Protein AF-A0AAE0SA22-F1 (afdb_monomer_lite)

Secondary structure (DSSP, 8-state):
--HHHHHHHHHTTS-S------TT----TTS-HHHHHHHHHHHHTTS-EEEEEE-GGGHHHHHHHHHTSTT--TTSEEEEEEB-TTS-B-----TT-HHHHHHHHHHHHHHHSTTEESSTT-BEE---HHHHHTTHHHHHHHHHHHHHHTT----TTB-HHHHHHHHS-GGG----GGG---HHHHHHHHHHHHHHHHHHHHHHHHHHHHHH--

Structure (mmCIF, N/CA/C/O backbone):
data_AF-A0AAE0SA22-F1
#
_entry.id   AF-A0AAE0SA22-F1
#
loop_
_atom_site.group_PDB
_atom_site.id
_atom_site.type_symbol
_atom_site.label_atom_id
_atom_site.label_alt_id
_atom_site.label_comp_id
_atom_site.label_asym_id
_atom_site.label_entity_id
_atom_site.label_seq_id
_atom_site.pdbx_PDB_ins_code
_atom_site.Cartn_x
_atom_site.Cartn_y
_atom_site.Cartn_z
_atom_site.occupancy
_atom_site.B_iso_or_equiv
_atom_site.auth_seq_id
_atom_site.auth_comp_id
_atom_site.auth_asym_id
_atom_site.auth_atom_id
_atom_site.pdbx_PDB_model_num
ATOM 1 N N . MET A 1 1 ? -8.389 27.685 -10.393 1.00 49.53 1 MET A N 1
ATOM 2 C CA . MET A 1 1 ? -7.052 27.222 -10.015 1.00 49.53 1 MET A CA 1
ATOM 3 C C . MET A 1 1 ? -6.233 27.064 -11.268 1.00 49.53 1 MET A C 1
ATOM 5 O O . MET A 1 1 ? -6.549 26.186 -12.069 1.00 49.53 1 MET A O 1
ATOM 9 N N . SER A 1 2 ? -5.291 27.980 -11.473 1.00 46.38 2 SER A N 1
ATOM 10 C CA . SER A 1 2 ? -4.253 27.861 -12.502 1.00 46.38 2 SER A CA 1
ATOM 11 C C . SER A 1 2 ? -3.273 26.733 -12.143 1.00 46.38 2 SER A C 1
ATOM 13 O O . SER A 1 2 ? -3.296 26.219 -11.026 1.00 46.38 2 SER A O 1
ATOM 15 N N . GLU A 1 3 ? -2.450 26.308 -13.103 1.00 44.81 3 GLU A N 1
ATOM 16 C CA . GLU A 1 3 ? -1.378 25.323 -12.874 1.00 44.81 3 GLU A CA 1
ATOM 17 C C . GLU A 1 3 ? -0.343 25.847 -11.858 1.00 44.81 3 GLU A C 1
ATOM 19 O O . GLU A 1 3 ? 0.088 25.095 -10.992 1.00 44.81 3 GLU A O 1
ATOM 24 N N . GLU A 1 4 ? -0.071 27.156 -11.863 1.00 45.25 4 GLU A N 1
ATOM 25 C CA . GLU A 1 4 ? 0.804 27.829 -10.886 1.00 45.25 4 GLU A CA 1
ATOM 26 C C . GLU A 1 4 ? 0.235 27.788 -9.454 1.00 45.25 4 GLU A C 1
ATOM 28 O O . GLU A 1 4 ? 0.962 27.525 -8.503 1.00 45.25 4 GLU A O 1
ATOM 33 N N . GLU A 1 5 ? -1.084 27.949 -9.287 1.00 41.34 5 GLU A N 1
ATOM 34 C CA . GLU A 1 5 ? -1.746 27.843 -7.973 1.00 41.34 5 GLU A CA 1
ATOM 35 C C . GLU A 1 5 ? -1.789 26.391 -7.447 1.00 41.34 5 GLU A C 1
ATOM 37 O O . GLU A 1 5 ? -2.032 26.170 -6.262 1.00 41.34 5 GLU A O 1
ATOM 42 N N . GLN A 1 6 ? -1.584 25.386 -8.311 1.00 44.78 6 GLN A N 1
ATOM 43 C CA . GLN A 1 6 ? -1.452 23.982 -7.900 1.00 44.78 6 GLN A CA 1
ATOM 44 C C . GLN A 1 6 ? -0.018 23.655 -7.472 1.00 44.78 6 GLN A C 1
ATOM 46 O O . GLN A 1 6 ? 0.149 22.953 -6.480 1.00 44.78 6 GLN A O 1
ATOM 51 N N . GLU A 1 7 ? 0.998 24.179 -8.163 1.00 43.47 7 GLU A N 1
ATOM 52 C CA . GLU A 1 7 ? 2.408 24.025 -7.770 1.00 43.47 7 GLU A CA 1
ATOM 53 C C . GLU A 1 7 ? 2.709 24.678 -6.414 1.00 43.47 7 GLU A C 1
ATOM 55 O O . GLU A 1 7 ? 3.402 24.086 -5.589 1.00 43.47 7 GLU A O 1
ATOM 60 N N . GLU A 1 8 ? 2.133 25.850 -6.136 1.00 42.97 8 GLU A N 1
ATOM 61 C CA . GLU A 1 8 ? 2.348 26.557 -4.866 1.00 42.97 8 GLU A CA 1
ATOM 62 C C . GLU A 1 8 ? 1.698 25.817 -3.675 1.00 42.97 8 GLU A C 1
ATOM 64 O O . GLU A 1 8 ? 2.300 25.693 -2.612 1.00 42.97 8 GLU A O 1
ATOM 69 N N . PHE A 1 9 ? 0.524 25.200 -3.875 1.00 37.94 9 PHE A N 1
ATOM 70 C CA . PHE A 1 9 ? -0.125 24.355 -2.859 1.00 37.94 9 PHE A CA 1
ATOM 71 C C . PHE A 1 9 ? 0.612 23.023 -2.610 1.00 37.94 9 PHE A C 1
ATOM 73 O O . PHE A 1 9 ? 0.538 22.468 -1.510 1.00 37.94 9 PHE A O 1
ATOM 80 N N . TYR A 1 10 ? 1.307 22.499 -3.627 1.00 42.50 10 TYR A N 1
ATOM 81 C CA . TYR A 1 10 ? 2.133 21.293 -3.514 1.00 42.50 10 TYR A CA 1
ATOM 82 C C . TYR A 1 10 ? 3.433 21.544 -2.735 1.00 42.50 10 TYR A C 1
ATOM 84 O O . TYR A 1 10 ? 3.874 20.647 -2.019 1.00 42.50 10 TYR A O 1
ATOM 92 N N . ASN A 1 11 ? 4.014 22.743 -2.835 1.00 44.78 11 ASN A N 1
ATOM 93 C CA . ASN A 1 11 ? 5.277 23.073 -2.170 1.00 44.78 11 ASN A CA 1
ATOM 94 C C . ASN A 1 11 ? 5.112 23.426 -0.681 1.00 44.78 11 ASN A C 1
ATOM 96 O O . ASN A 1 11 ? 5.940 23.016 0.126 1.00 44.78 11 ASN A O 1
ATOM 100 N N . ASP A 1 12 ? 4.027 24.098 -0.286 1.00 38.94 12 ASP A N 1
ATOM 101 C CA . ASP A 1 12 ? 3.860 24.584 1.098 1.00 38.94 12 ASP A CA 1
ATOM 102 C C . ASP A 1 12 ? 3.588 23.479 2.147 1.00 38.94 12 ASP A C 1
ATOM 104 O O . ASP A 1 12 ? 3.679 23.735 3.346 1.00 38.94 12 ASP A O 1
ATOM 108 N N . ASN A 1 13 ? 3.262 22.245 1.735 1.00 39.88 13 ASN A N 1
ATOM 109 C CA . ASN A 1 13 ? 2.939 21.139 2.656 1.00 39.88 13 ASN A CA 1
ATOM 110 C C . ASN A 1 13 ? 4.073 20.112 2.856 1.00 39.88 13 ASN A C 1
ATOM 112 O O . ASN A 1 13 ? 3.862 19.125 3.558 1.00 39.88 13 ASN A O 1
ATOM 116 N N . TYR A 1 14 ? 5.246 20.307 2.242 1.00 43.81 14 TYR A N 1
ATOM 117 C CA . TYR A 1 14 ? 6.363 19.345 2.290 1.00 43.81 14 TYR A CA 1
ATOM 118 C C . TYR A 1 14 ? 7.674 19.904 2.871 1.00 43.81 14 TYR A C 1
ATOM 120 O O . TYR A 1 14 ? 8.675 19.195 2.877 1.00 43.81 14 TYR A O 1
ATOM 128 N N . GLU A 1 15 ? 7.680 21.123 3.416 1.00 39.44 15 GLU A N 1
ATOM 129 C CA . GLU A 1 15 ? 8.835 21.679 4.144 1.00 39.44 15 GLU A CA 1
ATOM 130 C C . GLU A 1 15 ? 8.743 21.450 5.668 1.00 39.44 15 GLU A C 1
ATOM 132 O O . GLU A 1 15 ? 9.018 22.343 6.467 1.00 39.44 15 GLU A O 1
ATOM 137 N N . GLU A 1 16 ? 8.375 20.242 6.105 1.00 41.66 16 GLU A N 1
ATOM 138 C CA . GLU A 1 16 ? 8.873 19.773 7.404 1.00 41.66 16 GLU A CA 1
ATOM 139 C C . GLU A 1 16 ? 10.264 19.183 7.162 1.00 41.66 16 GLU A C 1
ATOM 141 O O . GLU A 1 16 ? 10.412 18.215 6.417 1.00 41.66 16 GLU A O 1
ATOM 146 N N . GLU A 1 17 ? 11.285 19.814 7.751 1.00 40.88 17 GLU A N 1
ATOM 147 C CA . GLU A 1 17 ? 12.683 19.375 7.737 1.00 40.88 17 GLU A CA 1
ATOM 148 C C . GLU A 1 17 ? 12.791 17.936 8.269 1.00 40.88 17 GLU A C 1
ATOM 150 O O . GLU A 1 17 ? 12.953 17.695 9.466 1.00 40.88 17 GLU A O 1
ATOM 155 N N . VAL A 1 18 ? 12.695 16.958 7.369 1.00 41.53 18 VAL A N 1
ATOM 156 C CA . VAL A 1 18 ? 13.142 15.594 7.634 1.00 41.53 18 VAL A CA 1
ATOM 157 C C . VAL A 1 18 ? 14.665 15.666 7.657 1.00 41.53 18 VAL A C 1
ATOM 159 O O . VAL A 1 18 ? 15.282 15.919 6.623 1.00 41.53 18 VAL A O 1
ATOM 162 N N . GLU A 1 19 ? 15.262 15.525 8.845 1.00 43.19 19 GLU A N 1
ATOM 163 C CA . GLU A 1 19 ? 16.713 15.386 9.021 1.00 43.19 19 GLU A CA 1
ATOM 164 C C . GLU A 1 19 ? 17.283 14.448 7.944 1.00 43.19 19 GLU A C 1
ATOM 166 O O . GLU A 1 19 ? 16.717 13.375 7.732 1.00 43.19 19 GLU A O 1
ATOM 171 N N . ASP A 1 20 ? 18.367 14.876 7.275 1.00 40.66 20 ASP A N 1
ATOM 172 C CA . ASP A 1 20 ? 19.079 14.178 6.188 1.00 40.66 20 ASP A CA 1
ATOM 173 C C . ASP A 1 20 ? 18.945 12.648 6.288 1.00 40.66 20 ASP A C 1
ATOM 175 O O . ASP A 1 20 ? 19.673 11.973 7.024 1.00 40.66 20 ASP A O 1
ATOM 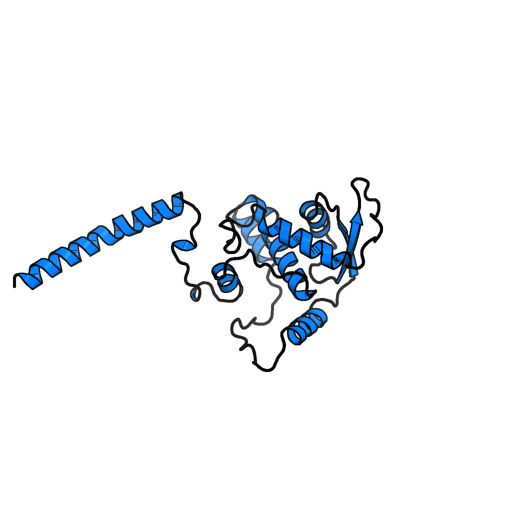179 N N . PHE A 1 21 ? 17.995 12.088 5.539 1.00 41.59 21 PHE A N 1
ATOM 180 C CA . PHE A 1 21 ? 17.835 10.649 5.429 1.00 41.59 21 PHE A CA 1
ATOM 181 C C . PHE A 1 21 ? 18.973 10.136 4.548 1.00 41.59 21 PHE A C 1
ATOM 183 O O . PHE A 1 21 ? 18.879 10.198 3.327 1.00 41.59 21 PHE A O 1
ATOM 190 N N . ASP A 1 22 ? 20.071 9.680 5.157 1.00 46.97 22 ASP A N 1
ATOM 191 C CA . ASP A 1 22 ? 21.181 9.045 4.440 1.00 46.97 22 ASP A CA 1
ATOM 192 C C . ASP A 1 22 ? 20.692 7.709 3.831 1.00 46.97 22 ASP A C 1
ATOM 194 O O . ASP A 1 22 ? 20.499 6.732 4.566 1.00 46.97 22 ASP A O 1
ATOM 198 N N . PRO A 1 23 ? 20.497 7.613 2.498 1.00 43.09 23 PRO A N 1
ATOM 199 C CA . PRO A 1 23 ? 20.005 6.393 1.851 1.00 43.09 23 PRO A CA 1
ATOM 200 C C . PRO A 1 23 ? 21.038 5.254 1.906 1.00 43.09 23 PRO A C 1
ATOM 202 O O . PRO A 1 23 ? 20.728 4.100 1.601 1.00 43.09 23 PRO A O 1
ATOM 205 N N . TYR A 1 24 ? 22.272 5.569 2.315 1.00 43.47 24 TYR A N 1
ATOM 206 C CA . TYR A 1 24 ? 23.369 4.645 2.549 1.00 43.47 24 TYR A CA 1
ATOM 207 C C . TYR A 1 24 ? 23.738 4.555 4.025 1.00 43.47 24 TYR A C 1
ATOM 209 O O . TYR A 1 24 ? 24.907 4.268 4.311 1.00 43.47 24 TYR A O 1
ATOM 217 N N . ILE A 1 25 ? 22.774 4.685 4.957 1.00 48.69 25 ILE A N 1
ATOM 218 C CA . ILE A 1 25 ? 22.918 4.037 6.267 1.00 48.69 25 ILE A CA 1
ATOM 219 C C . ILE A 1 25 ? 23.421 2.634 5.953 1.00 48.69 25 ILE A C 1
ATOM 221 O O . ILE A 1 25 ? 22.691 1.776 5.447 1.00 48.69 25 ILE A O 1
ATOM 225 N N . ARG A 1 26 ? 24.723 2.417 6.182 1.00 43.81 26 ARG A N 1
ATOM 226 C CA . ARG A 1 26 ? 25.286 1.083 6.245 1.00 43.81 26 ARG A CA 1
ATOM 227 C C . ARG A 1 26 ? 24.326 0.402 7.186 1.00 43.81 26 ARG A C 1
ATOM 229 O O . ARG A 1 26 ? 24.186 0.867 8.314 1.00 43.81 26 ARG A O 1
ATOM 236 N N . LEU A 1 27 ? 23.622 -0.618 6.700 1.00 49.69 27 LEU A N 1
ATOM 237 C CA . LEU A 1 27 ? 22.999 -1.595 7.571 1.00 49.69 27 LEU A CA 1
ATOM 238 C C . LEU A 1 27 ? 24.151 -2.070 8.444 1.00 49.69 27 LEU A C 1
ATOM 240 O O . LEU A 1 27 ? 24.946 -2.912 8.023 1.00 49.69 27 LEU A O 1
ATOM 244 N N . ASP A 1 28 ? 24.338 -1.395 9.576 1.00 49.81 28 ASP A N 1
ATOM 245 C CA . ASP A 1 28 ? 25.369 -1.701 10.536 1.00 49.81 28 ASP A CA 1
ATOM 246 C C . ASP A 1 28 ? 25.020 -3.126 10.896 1.00 49.81 28 ASP A C 1
ATOM 248 O O . ASP A 1 28 ? 23.946 -3.392 11.439 1.00 49.81 28 ASP A O 1
ATOM 252 N N . SER A 1 29 ? 25.864 -4.064 10.469 1.00 54.12 29 SER A N 1
ATOM 253 C CA . SER A 1 29 ? 25.541 -5.492 10.436 1.00 54.12 29 SER A CA 1
ATOM 254 C C . SER A 1 29 ? 25.327 -6.096 11.832 1.00 54.12 29 SER A C 1
ATOM 256 O O . SER A 1 29 ? 25.246 -7.312 11.973 1.00 54.12 29 SER A O 1
ATOM 258 N N . GLU A 1 30 ? 25.294 -5.253 12.862 1.00 64.06 30 GLU A N 1
ATOM 259 C CA . GLU A 1 30 ? 25.076 -5.557 14.267 1.00 64.06 30 GLU A CA 1
ATOM 260 C C . GLU A 1 30 ? 23.649 -5.229 14.744 1.00 64.06 30 GLU A C 1
ATOM 262 O O . GLU A 1 30 ? 23.233 -5.779 15.761 1.00 64.06 30 GLU A O 1
ATOM 267 N N . ARG A 1 31 ? 22.880 -4.381 14.037 1.00 68.88 31 ARG A N 1
ATOM 268 C CA . ARG A 1 31 ? 21.500 -4.035 14.428 1.00 68.88 31 ARG A CA 1
ATOM 269 C C . ARG A 1 31 ? 20.492 -5.004 13.811 1.00 68.88 31 ARG A C 1
ATOM 271 O O . ARG A 1 31 ? 20.531 -5.259 12.608 1.00 68.88 31 ARG A O 1
ATOM 278 N N . SER A 1 32 ? 19.565 -5.524 14.616 1.00 81.81 32 SER A N 1
ATOM 279 C CA . SER A 1 32 ? 18.459 -6.330 14.089 1.00 81.81 32 SER A CA 1
ATOM 280 C C . SER A 1 32 ? 17.372 -5.441 13.469 1.00 81.81 32 SER A C 1
ATOM 282 O O . SER A 1 32 ? 17.213 -4.277 13.845 1.00 81.81 32 SER A O 1
ATOM 284 N N . ILE A 1 33 ? 16.605 -5.987 12.519 1.00 75.50 33 ILE A N 1
ATOM 285 C CA . ILE A 1 33 ? 15.440 -5.299 11.934 1.00 75.50 33 ILE A CA 1
ATOM 286 C C . ILE A 1 33 ? 14.429 -4.981 13.038 1.00 75.50 33 ILE A C 1
ATOM 288 O O . ILE A 1 33 ? 13.814 -3.919 13.044 1.00 75.50 33 ILE A O 1
ATOM 292 N N . GLU A 1 34 ? 14.292 -5.883 14.003 1.00 77.38 34 GLU A N 1
ATOM 293 C CA . GLU A 1 34 ? 13.425 -5.734 15.159 1.00 77.38 34 GLU A CA 1
ATOM 294 C C . GLU A 1 34 ? 13.803 -4.514 16.008 1.00 77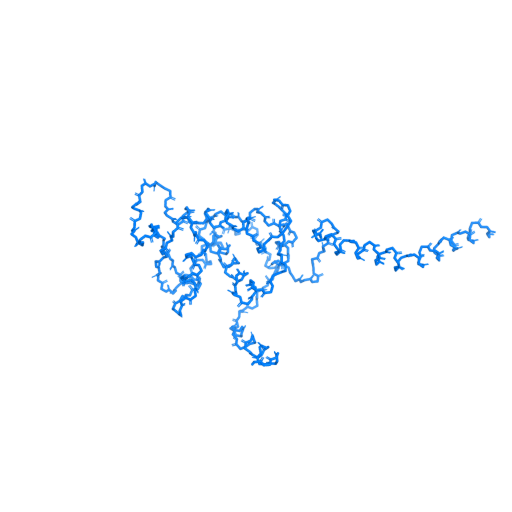.38 34 GLU A C 1
ATOM 296 O O . GLU A 1 34 ? 12.907 -3.776 16.421 1.00 77.38 34 GLU A O 1
ATOM 301 N N . ASP A 1 35 ? 15.100 -4.265 16.218 1.00 80.38 35 ASP A N 1
ATOM 302 C CA . ASP A 1 35 ? 15.583 -3.097 16.965 1.00 80.38 35 ASP A CA 1
ATOM 303 C C . ASP A 1 35 ? 15.300 -1.793 16.212 1.00 80.38 35 ASP A C 1
ATOM 305 O O . ASP A 1 35 ? 14.860 -0.819 16.819 1.00 80.38 35 ASP A O 1
ATOM 309 N N . ILE A 1 36 ? 15.518 -1.774 14.891 1.00 79.19 36 ILE A N 1
ATOM 310 C CA . ILE A 1 36 ? 15.232 -0.606 14.040 1.00 79.19 36 ILE A CA 1
ATOM 311 C C . ILE A 1 36 ? 13.733 -0.300 14.063 1.00 79.19 36 ILE A C 1
ATOM 313 O O . ILE A 1 36 ? 13.331 0.829 14.324 1.00 79.19 36 ILE A O 1
ATOM 317 N N . LEU A 1 37 ? 12.888 -1.311 13.850 1.00 78.00 37 LEU A N 1
ATOM 318 C CA . LEU A 1 37 ? 11.436 -1.140 13.871 1.00 78.00 37 LEU A CA 1
ATOM 319 C C . LEU A 1 37 ? 10.921 -0.747 15.259 1.00 78.00 37 LEU A C 1
ATOM 321 O O . LEU A 1 37 ? 9.920 -0.039 15.353 1.00 78.00 37 LEU A O 1
ATOM 325 N N . SER A 1 38 ? 11.567 -1.208 16.336 1.00 78.50 38 SER A N 1
ATOM 326 C CA . SER A 1 38 ? 11.213 -0.791 17.694 1.00 78.50 38 SER A CA 1
ATOM 327 C C . SER A 1 38 ? 11.540 0.679 17.930 1.00 78.50 38 SER A C 1
ATOM 329 O O . SER A 1 38 ? 10.679 1.407 18.405 1.00 78.50 38 SER A O 1
ATOM 331 N N . GLU A 1 39 ? 12.734 1.125 17.545 1.00 78.75 39 GLU A N 1
ATOM 332 C CA . GLU A 1 39 ? 13.129 2.531 17.652 1.00 78.75 39 GLU A CA 1
ATOM 333 C C . GLU A 1 39 ? 12.227 3.430 16.798 1.00 78.75 39 GLU A C 1
ATOM 335 O O . GLU A 1 39 ? 11.723 4.439 17.280 1.00 78.75 39 GLU A O 1
ATOM 340 N N . MET A 1 40 ? 11.937 3.029 15.556 1.00 72.69 40 MET A N 1
ATOM 341 C CA . MET A 1 40 ? 10.993 3.752 14.703 1.00 72.69 40 MET A CA 1
ATOM 342 C C . MET A 1 40 ? 9.608 3.834 15.348 1.00 72.69 40 MET A C 1
ATOM 344 O O . MET A 1 40 ? 8.987 4.890 15.311 1.00 72.69 40 MET A O 1
ATOM 348 N N . ARG A 1 41 ? 9.110 2.760 15.976 1.00 75.31 41 ARG A N 1
ATOM 349 C CA . ARG A 1 41 ? 7.837 2.817 16.714 1.00 75.31 41 ARG A CA 1
ATOM 350 C C . ARG A 1 41 ? 7.890 3.845 17.832 1.00 75.31 41 ARG A C 1
ATOM 352 O O . ARG A 1 41 ? 6.957 4.628 17.942 1.00 75.31 41 ARG A O 1
ATOM 359 N N . ASP A 1 42 ? 8.968 3.869 18.604 1.00 75.31 42 ASP A N 1
ATOM 360 C CA . ASP A 1 42 ? 9.124 4.809 19.714 1.00 75.31 42 ASP A CA 1
ATOM 361 C C . ASP A 1 42 ? 9.275 6.265 19.240 1.00 75.31 42 ASP A C 1
ATOM 363 O O . ASP A 1 42 ? 8.921 7.176 19.980 1.00 75.31 42 ASP A O 1
ATOM 367 N N . ILE A 1 43 ? 9.774 6.504 18.021 1.00 68.81 43 ILE A N 1
ATOM 368 C CA . ILE A 1 43 ? 9.878 7.842 17.412 1.00 68.81 43 ILE A CA 1
ATOM 369 C C . ILE A 1 43 ? 8.532 8.285 16.831 1.00 68.81 43 ILE A C 1
ATOM 371 O O . ILE A 1 43 ? 8.042 9.367 17.159 1.00 68.81 43 ILE A O 1
ATOM 375 N N . PHE A 1 44 ? 7.936 7.452 15.973 1.00 63.69 44 PHE A N 1
ATOM 376 C CA . PHE A 1 44 ? 6.741 7.799 15.205 1.00 63.69 44 PHE A CA 1
ATOM 377 C C . PHE A 1 44 ? 5.464 7.719 16.045 1.00 63.69 44 PHE A C 1
ATOM 379 O O . PHE A 1 44 ? 4.596 8.573 15.904 1.00 63.69 44 PHE A O 1
ATOM 386 N N . ILE A 1 45 ? 5.352 6.747 16.956 1.00 66.00 45 ILE A N 1
ATOM 387 C CA . ILE A 1 45 ? 4.1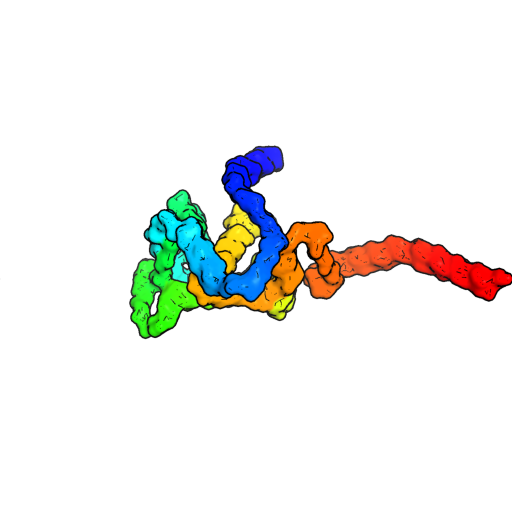67 6.541 17.799 1.00 66.00 45 ILE A CA 1
ATOM 388 C C . ILE A 1 45 ? 4.358 7.277 19.129 1.00 66.00 45 ILE A C 1
ATOM 390 O O . ILE A 1 45 ? 4.542 6.674 20.183 1.00 66.00 45 ILE A O 1
ATOM 394 N N . ASN A 1 46 ? 4.307 8.606 19.076 1.00 60.34 46 ASN A N 1
ATOM 395 C CA . ASN A 1 46 ? 4.258 9.464 20.270 1.00 60.34 46 ASN A CA 1
ATOM 396 C C . ASN A 1 46 ? 3.036 10.390 20.309 1.00 60.34 46 ASN A C 1
ATOM 398 O O . ASN A 1 46 ? 2.798 11.056 21.321 1.00 60.34 46 ASN A O 1
ATOM 402 N N . SER A 1 47 ? 2.265 10.445 19.224 1.00 64.12 47 SER A N 1
ATOM 403 C CA . SER A 1 47 ? 1.004 11.174 19.148 1.00 64.12 47 SER A CA 1
ATOM 404 C C . SER A 1 47 ? -0.170 10.244 19.492 1.00 64.12 47 SER A C 1
ATOM 406 O O . SER A 1 47 ? 0.038 9.125 19.959 1.00 64.12 47 SER A O 1
ATOM 408 N N . GLY A 1 48 ? -1.406 10.736 19.426 1.00 68.81 48 GLY A N 1
ATOM 409 C CA . GLY A 1 48 ? -2.578 10.078 20.008 1.00 68.81 48 GLY A CA 1
ATOM 410 C C . GLY A 1 48 ? -2.859 8.660 19.489 1.00 68.81 48 GLY A C 1
ATOM 411 O O . GLY A 1 48 ? -2.163 8.107 18.643 1.00 68.81 48 GLY A O 1
ATOM 412 N N . TYR A 1 49 ? -3.918 8.048 20.020 1.00 82.56 49 TYR A N 1
ATOM 413 C CA . TYR A 1 49 ? -4.361 6.722 19.592 1.00 82.56 49 TYR A CA 1
ATOM 414 C C . TYR A 1 49 ? -5.766 6.809 18.996 1.00 82.56 49 TYR A C 1
ATOM 416 O O . TYR A 1 49 ? -6.684 7.296 19.661 1.00 82.56 49 TYR A O 1
ATOM 424 N N . ILE A 1 50 ? -5.938 6.346 17.758 1.00 87.06 50 ILE A N 1
ATOM 425 C CA . ILE A 1 50 ? -7.218 6.378 17.038 1.00 87.06 50 ILE A CA 1
ATOM 426 C C . ILE A 1 50 ? -7.820 4.979 16.882 1.00 87.06 50 ILE A C 1
ATOM 428 O O . ILE A 1 50 ? -7.146 3.957 16.989 1.00 87.06 50 ILE A O 1
ATOM 432 N N . THR A 1 51 ? -9.121 4.913 16.622 1.00 89.81 51 THR A N 1
ATOM 433 C CA . THR A 1 51 ? -9.802 3.663 16.262 1.00 89.81 51 THR A CA 1
ATOM 434 C C . THR A 1 51 ? -10.203 3.724 14.801 1.00 89.81 51 THR A C 1
ATOM 436 O O . THR A 1 51 ? -10.918 4.640 14.405 1.00 89.81 51 THR A O 1
ATOM 439 N N . LEU A 1 52 ? -9.756 2.743 14.019 1.00 92.00 52 LEU A N 1
ATOM 440 C CA . LEU A 1 52 ? -10.159 2.567 12.634 1.00 92.00 52 LEU A CA 1
ATOM 441 C C . LEU A 1 52 ? -11.339 1.595 12.548 1.00 92.00 52 LEU A C 1
ATOM 443 O O . LEU A 1 52 ? -11.189 0.398 12.801 1.00 92.00 52 LEU A O 1
ATOM 447 N N . CYS A 1 53 ? -12.501 2.103 12.148 1.00 93.31 53 CYS A N 1
ATOM 448 C CA . CYS A 1 53 ? -13.703 1.317 11.872 1.00 93.31 53 CYS A CA 1
ATOM 449 C C . CYS A 1 53 ? -13.676 0.810 10.425 1.00 93.31 53 CYS A C 1
ATOM 451 O O . CYS A 1 53 ? -13.815 1.591 9.486 1.00 93.31 53 CYS A O 1
ATOM 453 N N . ILE A 1 54 ? -13.475 -0.487 10.216 1.00 95.38 54 ILE A N 1
ATOM 454 C CA . ILE A 1 54 ? -13.208 -1.059 8.893 1.00 95.38 54 ILE A CA 1
ATOM 455 C C . ILE A 1 54 ? -14.317 -2.019 8.485 1.00 95.38 54 ILE A C 1
ATOM 457 O O . ILE A 1 54 ? -14.593 -2.987 9.183 1.00 95.38 54 ILE A O 1
ATOM 461 N N . ASN A 1 55 ? -14.906 -1.815 7.309 1.00 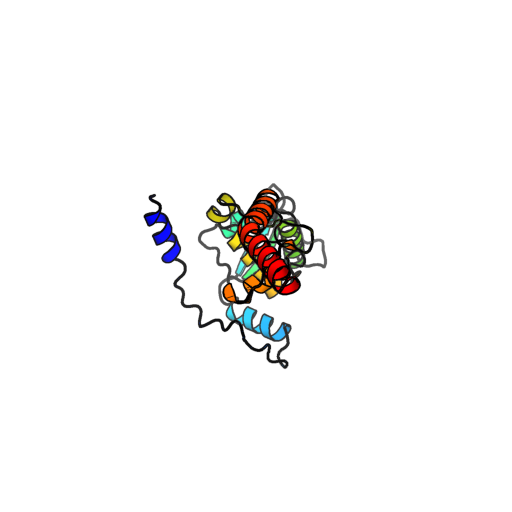94.69 55 ASN A N 1
ATOM 462 C CA . ASN A 1 55 ? -15.780 -2.815 6.708 1.00 94.69 55 ASN A CA 1
ATOM 463 C C . ASN A 1 55 ? -14.941 -3.808 5.892 1.00 94.69 55 ASN A C 1
ATOM 465 O O . ASN A 1 55 ? -14.227 -3.408 4.969 1.00 94.69 55 ASN A O 1
ATOM 469 N N . ARG A 1 56 ? -15.024 -5.105 6.216 1.00 92.75 56 ARG A N 1
ATOM 470 C CA . ARG A 1 56 ? -14.222 -6.165 5.569 1.00 92.75 56 ARG A CA 1
ATOM 471 C C . ARG A 1 56 ? -14.431 -6.227 4.056 1.00 92.75 56 ARG A C 1
ATOM 473 O O . ARG A 1 56 ? -13.471 -6.412 3.311 1.00 92.75 56 ARG A O 1
ATOM 480 N N . SER A 1 57 ? -15.666 -6.024 3.600 1.00 92.44 57 SER A N 1
ATOM 481 C CA . SER A 1 57 ? -16.028 -6.058 2.177 1.00 92.44 57 SER A CA 1
ATOM 482 C C . SER A 1 57 ? -15.478 -4.858 1.401 1.00 92.44 57 SER A C 1
ATOM 484 O O . SER A 1 57 ? -15.335 -4.921 0.180 1.00 92.44 57 SER A O 1
ATOM 486 N N . PHE A 1 58 ? -15.150 -3.765 2.096 1.00 94.25 58 PHE A N 1
ATOM 487 C CA . PHE A 1 58 ? -14.718 -2.500 1.502 1.00 94.25 58 PHE A CA 1
ATOM 488 C C . PHE A 1 58 ? -13.483 -1.917 2.198 1.00 94.25 58 PHE A C 1
ATOM 490 O O . PHE A 1 58 ? -13.387 -0.702 2.366 1.00 94.25 58 PHE A O 1
ATOM 497 N N . VAL A 1 59 ? -12.523 -2.777 2.553 1.00 95.81 59 VAL A N 1
ATOM 498 C CA . VAL A 1 59 ? -11.374 -2.445 3.416 1.00 95.81 59 VAL A CA 1
ATOM 499 C C . VAL A 1 59 ? -10.663 -1.140 3.030 1.00 95.81 59 VAL A C 1
ATOM 501 O O . VAL A 1 59 ? -10.505 -0.252 3.864 1.00 95.81 59 VAL A O 1
ATOM 504 N N . TRP A 1 60 ? -10.317 -0.975 1.750 1.00 96.88 60 TRP A N 1
ATOM 505 C CA . TRP A 1 60 ? -9.636 0.219 1.242 1.00 96.88 60 TRP A CA 1
ATOM 506 C C . TRP A 1 60 ? -10.510 1.468 1.305 1.00 96.88 60 TRP A C 1
ATOM 508 O O . TRP A 1 60 ? -10.074 2.517 1.769 1.00 96.88 60 TRP A O 1
ATOM 518 N N . ARG A 1 61 ? -11.772 1.353 0.877 1.00 95.69 61 ARG A N 1
ATOM 519 C CA . ARG A 1 61 ? -12.711 2.478 0.854 1.00 95.69 61 ARG A CA 1
ATOM 520 C C . ARG A 1 61 ? -12.992 2.986 2.268 1.00 95.69 61 ARG A C 1
ATOM 522 O O . ARG A 1 61 ? -12.895 4.187 2.495 1.00 95.69 61 ARG A O 1
ATOM 529 N N . SER A 1 62 ? -13.277 2.086 3.208 1.00 95.25 62 SER A N 1
ATOM 530 C CA . SER A 1 62 ? -13.549 2.439 4.607 1.00 95.25 62 SER A CA 1
ATOM 531 C C . SER A 1 62 ? -12.330 3.024 5.321 1.00 95.25 62 SER A C 1
ATOM 533 O O . SER A 1 62 ? -12.476 3.895 6.175 1.00 95.25 62 SER A O 1
ATOM 535 N N . ALA A 1 63 ? -11.117 2.588 4.972 1.00 95.62 63 ALA A N 1
ATOM 536 C CA . ALA A 1 63 ? -9.904 3.197 5.505 1.00 95.62 63 ALA A CA 1
ATOM 537 C C . ALA A 1 63 ? -9.668 4.597 4.925 1.00 95.62 63 ALA A C 1
ATOM 539 O O . ALA A 1 63 ? -9.443 5.539 5.676 1.00 95.62 63 ALA A O 1
ATOM 540 N N . LEU A 1 64 ? -9.812 4.771 3.606 1.00 95.06 64 LEU A N 1
ATOM 541 C CA . LEU A 1 64 ? -9.680 6.077 2.957 1.00 95.06 64 LEU A CA 1
ATOM 542 C C . LEU A 1 64 ? -10.681 7.113 3.484 1.00 95.06 64 LEU A C 1
ATOM 544 O O . LEU A 1 64 ? -10.351 8.292 3.574 1.00 95.06 64 LEU A O 1
ATOM 548 N N . GLU A 1 65 ? -11.904 6.698 3.818 1.00 93.75 65 GLU A N 1
ATOM 549 C CA . GLU A 1 65 ? -12.905 7.564 4.458 1.00 93.75 65 GLU A CA 1
ATOM 550 C C . GLU A 1 65 ? -12.430 8.086 5.829 1.00 93.75 65 GLU A C 1
ATOM 552 O O . GLU A 1 65 ? -12.803 9.190 6.223 1.00 93.75 65 GLU A O 1
ATOM 557 N N . GLN A 1 66 ? -11.571 7.341 6.530 1.00 93.00 66 GLN A N 1
ATOM 558 C CA . GLN A 1 66 ? -10.996 7.742 7.817 1.00 93.00 66 GLN A CA 1
ATOM 559 C C . GLN A 1 66 ? -9.696 8.530 7.663 1.00 93.00 66 GLN A C 1
ATOM 561 O O . GLN A 1 66 ? -9.519 9.538 8.336 1.00 93.00 66 GLN A O 1
ATOM 566 N N . PHE A 1 67 ? -8.828 8.147 6.725 1.00 93.00 67 PHE A N 1
ATOM 567 C CA . PHE A 1 67 ? -7.558 8.843 6.472 1.00 93.00 67 PHE A CA 1
ATOM 568 C C . PHE A 1 67 ? -7.727 10.278 5.962 1.00 93.00 67 PHE A C 1
ATOM 570 O O . PHE A 1 67 ? -6.790 11.070 5.991 1.00 93.00 67 PHE A O 1
ATOM 577 N N . ARG A 1 68 ? -8.912 10.599 5.439 1.00 92.25 68 ARG A N 1
ATOM 578 C CA . ARG A 1 68 ? -9.261 11.926 4.916 1.00 92.25 68 ARG A CA 1
ATOM 579 C C . ARG A 1 68 ? -9.925 12.830 5.956 1.00 92.25 68 ARG A C 1
ATOM 581 O O . ARG A 1 68 ? -10.327 13.937 5.611 1.00 92.25 68 ARG A O 1
ATOM 588 N N . GLN A 1 69 ? -10.096 12.364 7.192 1.00 89.56 69 GLN A N 1
ATOM 589 C CA . GLN A 1 69 ? -10.607 13.200 8.276 1.00 89.56 69 GLN A CA 1
ATOM 590 C C . GLN A 1 69 ? -9.529 14.199 8.714 1.00 89.56 69 GLN A C 1
ATOM 592 O O . GLN A 1 69 ? -8.351 13.864 8.751 1.00 89.56 69 GLN A O 1
ATOM 597 N N . GLU A 1 70 ? -9.927 15.427 9.057 1.00 82.06 70 GLU A N 1
ATOM 598 C CA . GLU A 1 70 ? -8.994 16.528 9.372 1.00 82.06 70 GLU A CA 1
ATOM 599 C C . GLU A 1 70 ? -8.076 16.241 10.569 1.00 82.06 70 GLU A C 1
ATOM 601 O O . GLU A 1 70 ? -7.003 16.821 10.687 1.00 82.06 70 GLU A O 1
ATOM 606 N N . ASN A 1 71 ? -8.501 15.359 11.470 1.00 81.81 71 ASN A N 1
ATOM 607 C CA . ASN A 1 71 ? -7.772 14.976 12.673 1.00 81.81 71 ASN A CA 1
ATOM 608 C C . ASN A 1 71 ? -6.968 13.679 12.511 1.00 81.81 71 ASN A C 1
ATOM 610 O O . ASN A 1 71 ? -6.453 13.172 13.505 1.00 81.81 71 ASN A O 1
ATOM 614 N N . PHE A 1 72 ? -6.903 13.110 11.307 1.00 85.06 72 PHE A N 1
ATOM 615 C CA . PHE A 1 72 ? -6.101 11.923 11.062 1.00 85.06 72 PHE A CA 1
ATOM 616 C C . PHE A 1 72 ? -4.623 12.299 10.943 1.00 85.06 72 PHE A C 1
ATOM 618 O O . PHE A 1 72 ? -4.249 13.100 10.087 1.00 85.06 72 PHE A O 1
ATOM 625 N N . SER A 1 73 ? -3.780 11.663 11.755 1.00 83.12 73 SER A N 1
ATOM 626 C CA . SER A 1 73 ? -2.331 11.704 11.592 1.00 83.12 73 SER A CA 1
ATOM 627 C C . SER A 1 73 ? -1.794 10.310 11.249 1.00 83.12 73 SER A C 1
ATOM 629 O O . SER A 1 73 ? -2.070 9.354 11.976 1.00 83.12 73 SER A O 1
ATOM 631 N N . PRO A 1 74 ? -0.975 10.166 10.190 1.00 75.31 74 PRO A N 1
ATOM 632 C CA . PRO A 1 74 ? -0.264 8.922 9.881 1.00 75.31 74 PRO A CA 1
ATOM 633 C C . PRO A 1 74 ? 0.657 8.418 11.004 1.00 75.31 74 PRO A C 1
ATOM 635 O O . PRO A 1 74 ? 0.968 7.223 11.032 1.00 75.31 74 PRO A O 1
ATOM 638 N N . ALA A 1 75 ? 1.098 9.325 11.885 1.00 77.06 75 ALA A N 1
ATOM 639 C CA . ALA A 1 75 ? 1.977 9.048 13.020 1.00 77.06 75 ALA A CA 1
ATOM 640 C C . ALA A 1 75 ? 1.216 8.549 14.263 1.00 77.06 75 ALA A C 1
ATOM 642 O O . ALA A 1 75 ? 1.819 7.969 15.164 1.00 77.06 75 ALA A O 1
ATOM 643 N N . ASP A 1 76 ? -0.111 8.719 14.308 1.00 82.50 76 ASP A N 1
ATOM 644 C CA . ASP A 1 76 ? -0.905 8.232 15.431 1.00 82.50 76 ASP A CA 1
ATOM 645 C C . ASP A 1 76 ? -0.884 6.700 15.510 1.00 82.50 76 ASP A C 1
ATOM 647 O O . ASP A 1 76 ? -0.947 5.963 14.515 1.00 82.50 76 ASP A O 1
ATOM 651 N N . GLY A 1 77 ? -0.852 6.205 16.746 1.00 84.62 77 GLY A N 1
ATOM 652 C CA . GLY A 1 77 ? -1.153 4.808 17.007 1.00 84.62 77 GLY A CA 1
ATOM 653 C C . GLY A 1 77 ? -2.604 4.504 16.642 1.00 84.62 77 GLY A C 1
ATOM 654 O O . GLY A 1 77 ? -3.466 5.380 16.703 1.00 84.62 77 GLY A O 1
ATOM 655 N N . PHE A 1 78 ? -2.916 3.259 16.282 1.00 88.62 78 PHE A N 1
ATOM 656 C CA . PHE A 1 78 ? -4.308 2.902 16.007 1.00 88.62 78 PHE A CA 1
ATOM 657 C C . PHE A 1 78 ? -4.700 1.495 16.435 1.00 88.62 78 PHE A C 1
ATOM 659 O O . PHE A 1 78 ? -3.880 0.578 16.451 1.00 88.62 78 PHE A O 1
ATOM 666 N N . GLU A 1 79 ? -5.985 1.308 16.706 1.00 90.19 79 GLU A N 1
ATOM 667 C CA . GLU A 1 79 ? -6.655 0.011 16.789 1.00 90.19 79 GLU A CA 1
ATOM 668 C C . GLU A 1 79 ? -7.607 -0.192 15.617 1.00 90.19 79 GLU A C 1
ATOM 670 O O . GLU A 1 79 ? -8.017 0.765 14.967 1.00 90.19 79 GLU A O 1
ATOM 675 N N . VAL A 1 80 ? -7.952 -1.450 15.341 1.00 92.38 80 VAL A N 1
ATOM 676 C CA . VAL A 1 80 ? -8.908 -1.787 14.285 1.00 92.38 80 VAL A CA 1
ATOM 677 C C . VAL A 1 80 ? -10.124 -2.450 14.899 1.00 92.38 80 VAL A C 1
ATOM 679 O O . VAL A 1 80 ? -9.996 -3.437 15.625 1.00 92.38 80 VAL A O 1
ATOM 682 N N . ILE A 1 81 ? -11.294 -1.934 14.544 1.00 92.44 81 ILE A N 1
ATOM 683 C CA . ILE A 1 81 ? -12.584 -2.552 14.816 1.00 92.44 81 ILE A CA 1
ATOM 684 C C . ILE A 1 81 ? -13.235 -2.831 13.471 1.00 92.44 81 ILE A C 1
ATOM 686 O O . ILE A 1 81 ? -13.408 -1.928 12.654 1.00 92.44 81 ILE A O 1
ATOM 690 N N . PHE A 1 82 ? -13.589 -4.089 13.230 1.00 93.44 82 PHE A N 1
ATOM 691 C CA . PHE A 1 82 ? -14.352 -4.426 12.040 1.00 93.44 82 PHE A CA 1
ATOM 692 C C . PHE A 1 82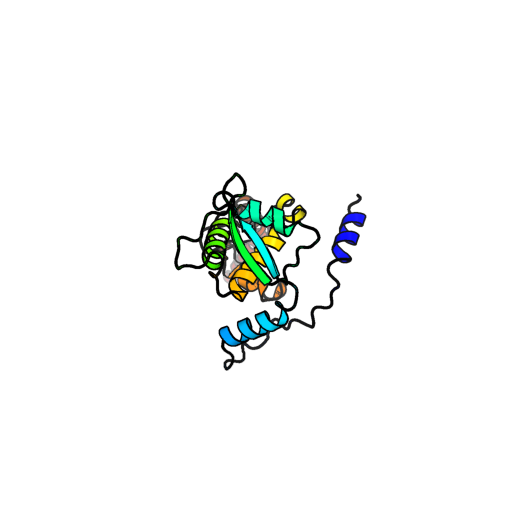 ? -15.831 -4.140 12.263 1.00 93.44 82 PHE A C 1
ATOM 694 O O . PHE A 1 82 ? -16.368 -4.450 13.325 1.00 93.44 82 PHE A O 1
ATOM 701 N N . VAL A 1 83 ? -16.473 -3.542 11.266 1.00 93.44 83 VAL A N 1
ATOM 702 C CA . VAL A 1 83 ? -17.881 -3.147 11.301 1.00 93.44 83 VAL A CA 1
ATOM 703 C C . VAL A 1 83 ? -18.621 -3.680 10.081 1.00 93.44 83 VAL A C 1
ATOM 705 O O . VAL A 1 83 ? -18.038 -3.787 9.000 1.00 93.44 83 VAL A O 1
ATOM 708 N N . ASP A 1 84 ? -19.902 -3.989 10.256 1.00 91.06 84 ASP A N 1
ATOM 709 C CA . ASP A 1 84 ? -20.785 -4.380 9.160 1.00 91.06 84 ASP A CA 1
ATOM 710 C C . ASP A 1 84 ? -21.236 -3.162 8.327 1.00 91.06 84 ASP A C 1
ATOM 712 O O . ASP A 1 84 ? -20.778 -2.029 8.514 1.00 91.06 84 ASP A O 1
ATOM 716 N N . ASP A 1 85 ? -22.128 -3.387 7.360 1.00 88.94 85 ASP A N 1
ATOM 717 C CA . ASP A 1 85 ? -22.661 -2.327 6.494 1.00 88.94 85 ASP A CA 1
ATOM 718 C C . ASP A 1 85 ? -23.508 -1.288 7.260 1.00 88.94 85 ASP A C 1
ATOM 720 O O . ASP A 1 85 ? -23.655 -0.158 6.791 1.00 88.94 85 ASP A O 1
ATOM 724 N N . ASP A 1 86 ? -24.020 -1.641 8.445 1.00 87.38 86 ASP A N 1
ATOM 725 C CA . ASP A 1 86 ? -24.779 -0.756 9.335 1.00 87.38 86 ASP A CA 1
ATOM 726 C C . ASP A 1 86 ? -23.869 -0.043 10.362 1.00 87.38 86 ASP A C 1
ATOM 728 O O . ASP A 1 86 ? -24.348 0.706 11.219 1.00 87.38 86 ASP A O 1
ATOM 732 N N . GLY A 1 87 ? -22.548 -0.254 10.283 1.00 83.31 87 GLY A N 1
ATOM 733 C CA . GLY A 1 87 ? -21.555 0.337 11.181 1.00 83.31 87 GLY A CA 1
ATOM 734 C C . GLY A 1 87 ? -21.491 -0.327 12.557 1.00 83.31 87 GLY A C 1
ATOM 735 O O . GLY A 1 87 ? -20.935 0.247 13.495 1.00 83.31 87 GLY A O 1
ATOM 736 N N . LYS A 1 88 ? -22.068 -1.520 12.709 1.00 88.12 88 LYS A N 1
ATOM 737 C CA . LYS A 1 88 ? -22.065 -2.261 13.967 1.00 88.12 88 LYS A CA 1
ATOM 738 C C . LYS A 1 88 ? -20.836 -3.154 14.054 1.00 88.12 88 LYS A C 1
ATOM 740 O O . LYS A 1 88 ? -20.486 -3.837 13.099 1.00 88.12 88 LYS A O 1
ATOM 745 N N . GLU A 1 89 ? -20.216 -3.187 15.230 1.00 88.12 89 GLU A N 1
ATOM 746 C CA . GLU A 1 89 ? -19.020 -3.993 15.472 1.00 88.12 89 GLU A CA 1
ATOM 747 C C . GLU A 1 89 ? -19.265 -5.488 15.222 1.00 88.12 89 GLU A C 1
ATOM 749 O O . GLU A 1 89 ? -20.125 -6.132 15.837 1.00 88.12 89 GLU A O 1
ATOM 754 N N . GLU A 1 90 ? -18.450 -6.050 14.340 1.00 80.81 90 GLU A N 1
ATOM 755 C CA . GLU A 1 90 ? -18.329 -7.477 14.101 1.00 80.81 90 GLU A CA 1
ATOM 756 C C . GLU A 1 90 ? -17.415 -8.031 15.202 1.00 80.81 90 GLU A C 1
ATOM 758 O O . GLU A 1 90 ? -16.190 -7.963 15.103 1.00 80.81 90 GLU A O 1
ATOM 763 N N . GLY A 1 91 ? -18.012 -8.492 16.308 1.00 67.75 91 GLY A N 1
ATOM 764 C CA . GLY A 1 91 ? -17.283 -8.920 17.509 1.00 67.75 91 GLY A CA 1
ATOM 765 C C . GLY A 1 91 ? -16.069 -9.821 17.226 1.00 67.75 91 GLY A C 1
ATOM 766 O O . GLY A 1 91 ? -16.064 -10.616 16.287 1.00 67.75 91 GLY A O 1
ATOM 767 N N . ALA A 1 92 ? -15.027 -9.710 18.053 1.00 59.03 92 ALA A N 1
ATOM 768 C CA . ALA A 1 92 ? -13.770 -10.431 17.858 1.00 59.03 92 ALA A CA 1
ATOM 769 C C . ALA A 1 92 ? -13.936 -11.944 18.102 1.00 59.03 92 ALA A C 1
ATOM 771 O O . ALA A 1 92 ? -13.956 -12.399 19.245 1.00 59.03 92 ALA A O 1
ATOM 772 N N . ILE A 1 93 ? -14.065 -12.725 17.025 1.00 55.03 93 ILE A N 1
ATOM 773 C CA . ILE A 1 93 ? -14.169 -14.195 17.091 1.00 55.03 93 ILE A CA 1
ATOM 774 C C . ILE A 1 93 ? -12.776 -14.858 17.075 1.00 55.03 93 ILE A C 1
ATOM 776 O O . ILE A 1 93 ? -12.602 -15.938 17.641 1.00 55.03 93 ILE A O 1
ATOM 780 N N . ASP A 1 94 ? -11.759 -14.190 16.518 1.00 54.12 94 ASP A N 1
ATOM 781 C CA . ASP A 1 94 ? -10.507 -14.850 16.144 1.00 54.12 94 ASP A CA 1
ATOM 782 C C . ASP A 1 94 ? -9.306 -14.500 17.036 1.00 54.12 94 ASP A C 1
ATOM 784 O O . ASP A 1 94 ? -9.041 -13.348 17.380 1.00 54.12 94 ASP A O 1
ATOM 788 N N . ALA A 1 95 ? -8.482 -15.517 17.309 1.00 49.00 95 ALA A N 1
ATOM 789 C CA . ALA A 1 95 ? -7.218 -15.439 18.051 1.00 49.00 95 ALA A CA 1
ATOM 790 C C . ALA A 1 95 ? -6.101 -14.635 17.338 1.00 49.00 95 ALA A C 1
ATOM 792 O O . ALA A 1 95 ? -4.971 -14.577 17.817 1.00 49.00 95 ALA A O 1
ATOM 793 N N . GLY A 1 96 ? -6.396 -14.057 16.168 1.00 60.00 96 GLY A N 1
ATOM 794 C CA . GLY A 1 96 ? -5.433 -13.462 15.244 1.00 60.00 96 GLY A CA 1
ATOM 795 C C . GLY A 1 96 ? -5.223 -11.951 15.348 1.00 60.00 96 GLY A C 1
ATOM 796 O O . GLY A 1 96 ? -4.347 -11.465 14.642 1.00 60.00 96 GLY A O 1
ATOM 797 N N . GLY A 1 97 ? -5.976 -11.234 16.188 1.00 87.00 97 GLY A N 1
ATOM 798 C CA . GLY A 1 97 ? -5.880 -9.779 16.366 1.00 87.00 97 GLY A CA 1
ATOM 799 C C . GLY A 1 97 ? -6.418 -8.974 15.164 1.00 87.00 97 GLY A C 1
ATOM 800 O O . GLY A 1 97 ? -5.854 -9.080 14.074 1.00 87.00 97 GLY A O 1
ATOM 801 N N . PRO A 1 98 ? -7.441 -8.112 15.334 1.00 90.12 98 PRO A N 1
ATOM 802 C CA . PRO A 1 98 ? -8.039 -7.332 14.239 1.00 90.12 98 PRO A CA 1
ATOM 803 C C . PRO A 1 98 ? -7.035 -6.544 13.382 1.00 90.12 98 PRO A C 1
ATOM 805 O O . PRO A 1 98 ? -7.162 -6.480 12.163 1.00 90.12 98 PRO A O 1
ATOM 808 N N . LYS A 1 99 ? -5.976 -6.006 14.000 1.00 90.75 99 LYS A N 1
ATOM 809 C CA . LYS A 1 99 ? -4.912 -5.266 13.304 1.00 90.75 99 LYS A CA 1
ATOM 810 C C . LYS A 1 99 ? -4.123 -6.132 12.309 1.00 90.75 99 LYS A C 1
ATOM 812 O O . LYS A 1 99 ? -3.788 -5.671 11.222 1.00 90.75 99 LYS A O 1
ATOM 817 N N . ARG A 1 100 ? -3.837 -7.394 12.650 1.00 91.50 100 ARG A N 1
ATOM 818 C CA . ARG A 1 100 ? -3.110 -8.315 11.756 1.00 91.50 100 ARG A CA 1
ATOM 819 C C . ARG A 1 100 ? -3.965 -8.685 10.547 1.00 91.50 100 ARG A C 1
ATOM 821 O O . ARG A 1 100 ? -3.463 -8.706 9.428 1.00 91.50 100 ARG A O 1
ATOM 828 N N . GLU A 1 101 ? -5.248 -8.959 10.781 1.00 93.50 101 GLU A N 1
ATOM 829 C CA . GLU A 1 101 ? -6.218 -9.225 9.715 1.00 93.50 101 GLU A CA 1
ATOM 830 C C . GLU A 1 101 ? -6.356 -8.013 8.784 1.00 93.50 101 GLU A C 1
ATOM 832 O O . GLU A 1 101 ? -6.287 -8.164 7.568 1.00 93.50 101 GLU A O 1
ATOM 837 N N . TYR A 1 102 ? -6.455 -6.806 9.345 1.00 95.12 102 TYR A N 1
ATOM 838 C CA . TYR A 1 102 ? -6.502 -5.561 8.581 1.00 95.12 102 TYR A CA 1
ATOM 839 C C . TYR A 1 102 ? -5.329 -5.415 7.612 1.00 95.12 102 TYR A C 1
ATOM 841 O O . TYR A 1 102 ? -5.548 -5.175 6.426 1.00 95.12 102 TYR A O 1
ATOM 849 N N . PHE A 1 103 ? -4.092 -5.608 8.082 1.00 95.88 103 PHE A N 1
ATOM 850 C CA . PHE A 1 103 ? -2.933 -5.499 7.199 1.00 95.88 103 PHE A CA 1
ATOM 851 C C . PHE A 1 103 ? -2.903 -6.591 6.130 1.00 95.88 103 PHE A C 1
ATOM 853 O O . PHE A 1 103 ? -2.507 -6.309 5.003 1.00 95.88 103 PHE A O 1
ATOM 860 N N . GLN A 1 104 ? -3.363 -7.807 6.436 1.00 95.38 104 GLN A N 1
ATOM 861 C CA . GLN A 1 104 ? -3.491 -8.857 5.424 1.00 95.38 104 GLN A CA 1
ATOM 862 C C . GLN A 1 104 ? -4.472 -8.445 4.319 1.00 95.38 104 GLN A C 1
ATOM 864 O O . GLN A 1 104 ? -4.122 -8.490 3.142 1.00 95.38 104 GLN A O 1
ATOM 869 N N . LEU A 1 105 ? -5.662 -7.970 4.696 1.00 96.62 105 LEU A N 1
ATOM 870 C CA . LEU A 1 105 ? -6.675 -7.500 3.747 1.00 96.62 105 LEU A CA 1
ATOM 871 C C . LEU A 1 105 ? -6.187 -6.295 2.930 1.00 96.62 105 LEU A C 1
ATOM 873 O O . LEU A 1 105 ? -6.466 -6.206 1.735 1.00 96.62 105 LEU A O 1
ATOM 877 N N . MET A 1 106 ? -5.436 -5.382 3.550 1.00 97.31 106 MET A N 1
ATOM 878 C CA . MET A 1 106 ? -4.839 -4.240 2.859 1.00 97.31 106 MET A CA 1
ATOM 879 C C . MET A 1 106 ? -3.774 -4.658 1.850 1.00 97.31 106 MET A C 1
ATOM 881 O O . MET A 1 106 ? -3.796 -4.179 0.720 1.00 97.31 106 MET A O 1
ATOM 885 N N . MET A 1 107 ? -2.870 -5.567 2.217 1.00 96.56 107 MET A N 1
ATOM 886 C CA . MET A 1 107 ? -1.843 -6.065 1.297 1.00 96.56 107 MET A CA 1
ATOM 887 C C . MET A 1 107 ? -2.466 -6.812 0.121 1.00 96.56 107 MET A C 1
ATOM 889 O O . MET A 1 107 ? -2.066 -6.593 -1.023 1.00 96.56 107 MET A O 1
ATOM 893 N N . ASP A 1 108 ? -3.497 -7.617 0.382 1.00 96.50 108 ASP A N 1
ATOM 894 C CA . ASP A 1 108 ? -4.254 -8.300 -0.664 1.00 96.50 108 ASP A CA 1
ATOM 895 C C . ASP A 1 108 ? -4.973 -7.294 -1.581 1.00 96.50 108 ASP A C 1
ATOM 897 O O . ASP A 1 108 ? -4.972 -7.463 -2.802 1.00 96.50 108 ASP A O 1
ATOM 901 N N . HIS A 1 109 ? -5.543 -6.214 -1.033 1.00 97.31 109 HIS A N 1
ATOM 902 C CA . HIS A 1 109 ? -6.138 -5.146 -1.837 1.00 97.31 109 HIS A CA 1
ATOM 903 C C . HIS A 1 109 ? -5.093 -4.435 -2.707 1.00 97.31 109 HIS A C 1
ATOM 905 O O . HIS A 1 109 ? -5.276 -4.339 -3.920 1.00 97.31 109 HIS A O 1
ATOM 911 N N . LEU A 1 110 ? -3.994 -3.959 -2.113 1.00 95.88 110 LEU A N 1
ATOM 912 C CA . LEU A 1 110 ? -2.950 -3.201 -2.812 1.00 95.88 110 LEU A CA 1
ATOM 913 C C . LEU A 1 110 ? -2.274 -4.032 -3.910 1.00 95.88 110 LEU A C 1
ATOM 915 O O . LEU A 1 110 ? -2.021 -3.526 -5.000 1.00 95.88 110 LEU A O 1
ATOM 919 N N . ALA A 1 111 ? -2.071 -5.332 -3.683 1.00 95.88 111 ALA A N 1
ATOM 920 C CA . ALA A 1 111 ? -1.559 -6.238 -4.706 1.00 95.88 111 ALA A CA 1
ATOM 921 C C . ALA A 1 111 ? -2.466 -6.322 -5.950 1.00 95.88 111 ALA A C 1
ATOM 923 O O . ALA A 1 111 ? -1.981 -6.620 -7.044 1.00 95.88 111 ALA A O 1
ATOM 924 N N . ASN A 1 112 ? -3.768 -6.052 -5.812 1.00 95.62 112 ASN A N 1
ATOM 925 C CA . ASN A 1 112 ? -4.768 -6.231 -6.867 1.00 95.62 112 ASN A CA 1
ATOM 926 C C . ASN A 1 112 ? -5.419 -4.925 -7.360 1.00 95.62 112 ASN A C 1
ATOM 928 O O . ASN A 1 112 ? -6.189 -4.969 -8.320 1.00 95.62 112 ASN A O 1
ATOM 932 N N . CYS A 1 113 ? -5.133 -3.777 -6.741 1.00 94.19 113 CYS A N 1
ATOM 933 C CA . CYS A 1 113 ? -5.710 -2.495 -7.136 1.00 94.19 113 CYS A CA 1
ATOM 934 C C . CYS A 1 113 ? -5.015 -1.895 -8.370 1.00 94.19 113 CYS A C 1
ATOM 936 O O . CYS A 1 113 ? -3.969 -2.365 -8.822 1.00 94.19 113 CYS A O 1
ATOM 938 N N . SER A 1 114 ? -5.612 -0.836 -8.925 1.00 92.62 114 SER A N 1
ATOM 939 C CA . SER A 1 114 ? -5.111 -0.164 -10.126 1.00 92.62 114 SER A CA 1
ATOM 940 C C . SER A 1 114 ? -3.897 0.725 -9.883 1.00 92.62 114 SER A C 1
ATOM 942 O O . SER A 1 114 ? -3.309 1.149 -10.867 1.00 92.62 114 SER A O 1
ATOM 944 N N . LEU A 1 115 ? -3.502 0.993 -8.630 1.00 89.69 115 LEU A N 1
ATOM 945 C CA . LEU A 1 115 ? -2.308 1.793 -8.299 1.00 89.69 115 LEU A CA 1
ATOM 946 C C . LEU A 1 115 ? -1.004 1.106 -8.724 1.00 89.69 115 LEU A C 1
ATOM 948 O O . LEU A 1 115 ? 0.035 1.754 -8.827 1.00 89.69 115 LEU A O 1
ATOM 952 N N . PHE A 1 116 ? -1.059 -0.208 -8.955 1.00 90.56 116 PHE A N 1
ATOM 953 C CA . PHE A 1 116 ? 0.104 -1.017 -9.269 1.00 90.56 116 PHE A CA 1
ATOM 954 C C . PHE A 1 116 ? -0.128 -1.900 -10.497 1.00 90.56 116 PHE A C 1
ATOM 956 O O . PHE A 1 116 ? -1.042 -2.733 -10.528 1.00 90.56 116 PHE A O 1
ATOM 963 N N . GLU A 1 117 ? 0.764 -1.800 -11.474 1.00 86.94 117 GLU A N 1
ATOM 964 C CA . GLU A 1 117 ? 0.718 -2.549 -12.730 1.00 86.94 117 GLU A CA 1
ATOM 965 C C . GLU A 1 117 ? 1.866 -3.551 -12.865 1.00 86.94 117 GLU A C 1
ATOM 967 O O . GLU A 1 117 ? 2.861 -3.492 -12.146 1.00 86.94 117 GLU A O 1
ATOM 972 N N . GLY A 1 118 ? 1.714 -4.497 -13.790 1.00 86.62 118 GLY A N 1
ATOM 973 C CA . GLY A 1 118 ? 2.664 -5.585 -14.000 1.00 86.62 118 GLY A CA 1
ATOM 974 C C . GLY A 1 118 ? 2.232 -6.915 -13.368 1.00 86.62 118 GLY A C 1
ATOM 975 O O . GLY A 1 118 ? 1.178 -7.014 -12.727 1.00 86.62 118 GLY A O 1
ATOM 976 N N . PRO A 1 119 ? 3.020 -7.981 -13.588 1.00 89.50 119 PRO A N 1
ATOM 977 C CA . PRO A 1 119 ? 2.681 -9.322 -13.138 1.00 89.50 119 PRO A CA 1
ATOM 978 C C . PRO A 1 119 ? 2.834 -9.473 -11.611 1.00 89.50 119 PRO A C 1
ATOM 980 O O . PRO A 1 119 ? 3.551 -8.694 -10.974 1.00 89.50 119 PRO A O 1
ATOM 983 N N . PRO A 1 120 ? 2.197 -10.494 -11.003 1.00 87.94 120 PRO A N 1
ATOM 984 C CA . PRO A 1 120 ? 2.336 -10.775 -9.575 1.00 87.94 120 PRO A CA 1
ATOM 985 C C . PRO A 1 120 ? 3.807 -10.887 -9.143 1.00 87.94 120 PRO A C 1
ATOM 987 O O . PRO A 1 120 ? 4.592 -11.580 -9.789 1.00 87.94 120 PRO A O 1
ATOM 990 N N . GLY A 1 121 ? 4.176 -10.205 -8.054 1.00 88.19 121 GLY A N 1
ATOM 991 C CA . GLY A 1 121 ? 5.546 -10.199 -7.521 1.00 88.19 121 GLY A CA 1
ATOM 992 C C . GLY A 1 121 ? 6.542 -9.326 -8.290 1.00 88.19 121 GLY A C 1
ATOM 993 O O . GLY A 1 121 ? 7.733 -9.355 -7.992 1.00 88.19 121 GLY A O 1
ATOM 994 N N . ARG A 1 122 ? 6.092 -8.576 -9.305 1.00 90.50 122 ARG A N 1
ATOM 995 C CA . ARG A 1 122 ? 6.922 -7.601 -10.028 1.00 90.50 122 ARG A CA 1
ATOM 996 C C . ARG A 1 122 ? 6.176 -6.304 -10.321 1.00 90.50 122 ARG A C 1
ATOM 998 O O . ARG A 1 122 ? 6.416 -5.675 -11.353 1.00 90.50 122 ARG A O 1
ATOM 1005 N N . LYS A 1 123 ? 5.267 -5.900 -9.441 1.00 89.06 123 LYS A N 1
ATOM 1006 C CA . LYS A 1 123 ? 4.454 -4.720 -9.699 1.00 89.06 123 LYS A CA 1
ATOM 1007 C C . LYS A 1 123 ? 5.245 -3.417 -9.573 1.00 89.06 123 LYS A C 1
ATOM 1009 O O . LYS A 1 123 ? 6.062 -3.267 -8.666 1.00 89.06 123 LYS A O 1
ATOM 1014 N N . LEU A 1 124 ? 4.982 -2.492 -10.487 1.00 86.69 124 LEU A N 1
ATOM 1015 C CA . LEU A 1 124 ? 5.429 -1.098 -10.462 1.00 86.69 124 LEU A CA 1
ATOM 1016 C C . LEU A 1 124 ? 4.235 -0.179 -10.199 1.00 86.69 124 LEU A C 1
ATOM 1018 O O . LEU A 1 124 ? 3.092 -0.632 -10.254 1.00 86.69 124 LEU A O 1
ATOM 1022 N N . LEU A 1 125 ? 4.492 1.098 -9.917 1.00 86.94 125 LEU A N 1
ATOM 1023 C CA . LEU A 1 125 ? 3.434 2.105 -9.879 1.00 86.94 125 LEU A CA 1
ATOM 1024 C C . LEU A 1 125 ? 2.836 2.254 -11.276 1.00 86.94 125 LEU A C 1
ATOM 1026 O O . LEU A 1 125 ? 3.568 2.427 -12.249 1.00 86.94 125 LEU A O 1
ATOM 1030 N N . SER A 1 126 ? 1.514 2.196 -11.362 1.00 87.69 126 SER A N 1
ATOM 1031 C CA . SER A 1 126 ? 0.812 2.620 -12.568 1.00 87.69 126 SER A CA 1
ATOM 1032 C C . SER A 1 126 ? 0.755 4.144 -12.621 1.00 87.69 126 SER A C 1
ATOM 1034 O O . SER A 1 126 ? 0.856 4.815 -11.591 1.00 87.69 126 SER A O 1
ATOM 1036 N N . TYR A 1 127 ? 0.549 4.706 -13.808 1.00 80.00 127 TYR A N 1
ATOM 1037 C CA . TYR A 1 127 ? 0.296 6.136 -13.958 1.00 80.00 127 TYR A CA 1
ATOM 1038 C C . TYR A 1 127 ? -1.213 6.430 -13.938 1.00 80.00 127 TYR A C 1
ATOM 1040 O O . TYR A 1 127 ? -1.902 6.254 -14.943 1.00 80.00 127 TYR A O 1
ATOM 1048 N N . ASP A 1 128 ? -1.733 6.909 -12.803 1.00 81.06 128 ASP A N 1
ATOM 1049 C CA . ASP A 1 128 ? -3.127 7.341 -12.650 1.00 81.06 128 ASP A CA 1
ATOM 1050 C C . ASP A 1 128 ? -3.208 8.743 -12.019 1.00 81.06 128 ASP A C 1
ATOM 1052 O O . ASP A 1 128 ? -3.028 8.957 -10.818 1.00 81.06 128 ASP A O 1
ATOM 1056 N N . VAL A 1 129 ? -3.536 9.732 -12.854 1.00 81.31 129 VAL A N 1
ATOM 1057 C CA . VAL A 1 129 ? -3.669 11.139 -12.445 1.00 81.31 129 VAL A CA 1
ATOM 1058 C C . VAL A 1 129 ? -4.785 11.338 -11.413 1.00 81.31 129 VAL A C 1
ATOM 1060 O O . VAL A 1 129 ? -4.683 12.218 -10.556 1.00 81.31 129 VAL A O 1
ATOM 1063 N N . GLN A 1 130 ? -5.865 10.556 -11.477 1.00 89.25 130 GLN A N 1
ATOM 1064 C CA . GLN A 1 130 ? -6.976 10.685 -10.533 1.00 89.25 130 GLN A CA 1
ATOM 1065 C C . GLN A 1 130 ? -6.606 10.106 -9.172 1.00 89.25 130 GLN A C 1
ATOM 1067 O O . GLN A 1 130 ? -6.914 10.726 -8.154 1.00 89.25 130 GLN A O 1
ATOM 1072 N N . ALA A 1 131 ? -5.915 8.967 -9.154 1.00 82.44 131 ALA A N 1
ATOM 1073 C CA . ALA A 1 131 ? -5.362 8.399 -7.931 1.00 82.44 131 ALA A CA 1
ATOM 1074 C C . ALA A 1 131 ? -4.364 9.360 -7.267 1.00 82.44 131 ALA A C 1
ATOM 1076 O O . ALA A 1 131 ? -4.436 9.578 -6.056 1.00 82.44 131 ALA A O 1
ATOM 1077 N N . ASN A 1 132 ? -3.506 10.011 -8.063 1.00 78.38 132 ASN A N 1
ATOM 1078 C CA . ASN A 1 132 ? -2.575 11.028 -7.572 1.00 78.38 132 ASN A CA 1
ATOM 1079 C C . ASN A 1 132 ? -3.305 12.214 -6.925 1.00 78.38 132 ASN A C 1
ATOM 1081 O O . ASN A 1 132 ? -3.026 12.562 -5.785 1.00 78.38 132 ASN A O 1
ATOM 1085 N N . ARG A 1 133 ? -4.321 12.774 -7.598 1.00 84.69 133 ARG A N 1
ATOM 1086 C CA . ARG A 1 133 ? -5.138 13.881 -7.054 1.00 84.69 133 ARG A CA 1
ATOM 1087 C C . ARG A 1 133 ? -5.889 13.529 -5.769 1.00 84.69 133 ARG A C 1
ATOM 1089 O O . ARG A 1 133 ? -6.284 14.422 -5.029 1.00 84.69 133 ARG A O 1
ATOM 1096 N N . ARG A 1 134 ? -6.149 12.243 -5.532 1.00 87.81 134 ARG A N 1
ATOM 1097 C CA . ARG A 1 134 ? -6.847 11.730 -4.342 1.00 87.81 134 ARG A CA 1
ATOM 1098 C C . ARG A 1 134 ? -5.892 11.242 -3.250 1.00 87.81 134 ARG A C 1
ATOM 1100 O O . ARG A 1 134 ? -6.370 10.644 -2.281 1.00 87.81 134 ARG A O 1
ATOM 1107 N N . ASN A 1 135 ? -4.587 11.478 -3.416 1.00 86.44 135 ASN A N 1
ATOM 1108 C CA . ASN A 1 135 ? -3.508 11.030 -2.534 1.00 86.44 135 ASN A CA 1
ATOM 1109 C C . ASN A 1 135 ? -3.471 9.507 -2.320 1.00 86.44 135 ASN A C 1
ATOM 1111 O O . ASN A 1 135 ? -2.981 9.023 -1.305 1.00 86.44 135 ASN A O 1
ATOM 1115 N N . GLU A 1 136 ? -3.980 8.715 -3.266 1.00 88.31 136 GLU A N 1
ATOM 1116 C CA . GLU A 1 136 ? -4.089 7.263 -3.078 1.00 88.31 136 GLU A CA 1
ATOM 1117 C C . GLU A 1 136 ? -2.720 6.565 -3.073 1.00 88.31 136 GLU A C 1
ATOM 1119 O O . GLU A 1 136 ? -2.533 5.626 -2.303 1.00 88.31 136 GLU A O 1
ATOM 1124 N N . TYR A 1 137 ? -1.736 7.065 -3.831 1.00 87.94 137 TYR A N 1
ATOM 1125 C CA . TYR A 1 137 ? -0.348 6.583 -3.754 1.00 87.94 137 TYR A CA 1
ATOM 1126 C C . TYR A 1 137 ? 0.292 6.867 -2.393 1.00 87.94 137 TYR A C 1
ATOM 1128 O O . TYR A 1 137 ? 0.954 5.993 -1.835 1.00 87.94 137 TYR A O 1
ATOM 1136 N N . PHE A 1 138 ? 0.044 8.055 -1.833 1.00 86.94 138 PHE A N 1
ATOM 1137 C CA . PHE A 1 138 ? 0.496 8.410 -0.490 1.00 86.94 138 PHE A CA 1
ATOM 1138 C C . PHE A 1 138 ? -0.108 7.463 0.551 1.00 86.94 138 PHE A C 1
ATOM 1140 O O . PHE A 1 138 ? 0.626 6.852 1.323 1.00 86.94 138 PHE A O 1
ATOM 1147 N N . TYR A 1 139 ? -1.429 7.255 0.528 1.00 92.06 139 TYR A N 1
ATOM 1148 C CA . TYR A 1 139 ? -2.084 6.343 1.467 1.00 92.06 139 TYR A CA 1
ATOM 1149 C C . TYR A 1 139 ? -1.640 4.886 1.286 1.00 92.06 139 TYR A C 1
ATOM 1151 O O . TYR A 1 139 ? -1.524 4.160 2.271 1.00 92.06 139 TYR A O 1
ATOM 1159 N N . ALA A 1 140 ? -1.348 4.448 0.058 1.00 92.56 140 ALA A N 1
ATOM 1160 C CA . ALA A 1 140 ? -0.800 3.117 -0.190 1.00 92.56 140 ALA A CA 1
ATOM 1161 C C . ALA A 1 140 ? 0.596 2.964 0.434 1.00 92.56 140 ALA A C 1
ATOM 1163 O O . ALA A 1 140 ? 0.842 1.988 1.144 1.00 92.56 140 ALA A O 1
ATOM 1164 N N . GLY A 1 141 ? 1.479 3.948 0.231 1.00 89.56 141 GLY A N 1
ATOM 1165 C CA . GLY A 1 141 ? 2.801 3.994 0.861 1.00 89.56 141 GLY A CA 1
ATOM 1166 C C . GLY A 1 141 ? 2.716 4.036 2.387 1.00 89.56 141 GLY A C 1
ATOM 1167 O O . GLY A 1 141 ? 3.388 3.260 3.063 1.00 89.56 141 GLY A O 1
ATOM 1168 N N . MET A 1 142 ? 1.815 4.856 2.929 1.00 89.06 142 MET A N 1
ATOM 1169 C CA . MET A 1 142 ? 1.536 4.947 4.362 1.00 89.06 142 MET A CA 1
ATOM 1170 C C . MET A 1 142 ? 1.099 3.597 4.944 1.00 89.06 142 MET A C 1
ATOM 1172 O O . MET A 1 142 ? 1.651 3.158 5.949 1.00 89.06 142 MET A O 1
ATOM 1176 N N . VAL A 1 143 ? 0.145 2.905 4.312 1.00 93.75 143 VAL A N 1
ATOM 1177 C CA . VAL A 1 143 ? -0.328 1.587 4.769 1.00 93.75 143 VAL A CA 1
ATOM 1178 C C . VAL A 1 143 ? 0.780 0.534 4.687 1.00 93.75 143 VAL A C 1
ATOM 1180 O O . VAL A 1 143 ? 0.902 -0.290 5.594 1.00 93.75 143 VAL A O 1
ATOM 1183 N N . ILE A 1 144 ? 1.616 0.570 3.643 1.00 91.38 144 ILE A N 1
ATOM 1184 C CA . ILE A 1 144 ? 2.795 -0.299 3.529 1.00 91.38 144 ILE A CA 1
ATOM 1185 C C . ILE A 1 144 ? 3.772 -0.032 4.678 1.00 91.38 144 ILE A C 1
ATOM 1187 O O . ILE A 1 144 ? 4.156 -0.971 5.374 1.00 91.38 144 ILE A O 1
ATOM 1191 N N . GLY A 1 145 ? 4.121 1.233 4.922 1.00 86.81 145 GLY A N 1
ATOM 1192 C CA . GLY A 1 145 ? 5.012 1.636 6.009 1.00 86.81 145 GLY A CA 1
ATOM 1193 C C . GLY A 1 145 ? 4.472 1.237 7.382 1.00 86.81 145 GLY A C 1
ATOM 1194 O O . GLY A 1 145 ? 5.190 0.629 8.173 1.00 86.81 145 GLY A O 1
ATOM 1195 N N . GLN A 1 146 ? 3.184 1.474 7.641 1.00 87.25 146 GLN A N 1
ATOM 1196 C CA . GLN A 1 146 ? 2.526 1.048 8.877 1.00 87.25 146 GLN A CA 1
ATOM 1197 C C . GLN A 1 146 ? 2.532 -0.478 9.030 1.00 87.25 146 GLN A C 1
ATOM 1199 O O . GLN A 1 146 ? 2.793 -0.973 10.124 1.00 87.25 146 GLN A O 1
ATOM 1204 N N . SER A 1 147 ? 2.303 -1.241 7.957 1.00 90.81 147 SER A N 1
ATOM 1205 C CA . SER A 1 147 ? 2.405 -2.703 8.018 1.00 90.81 147 SER A CA 1
ATOM 1206 C C . SER A 1 147 ? 3.798 -3.133 8.473 1.00 90.81 147 SER A C 1
ATOM 1208 O O . SER A 1 147 ? 3.913 -3.916 9.411 1.00 90.81 147 SER A O 1
ATOM 1210 N N . LEU A 1 148 ? 4.860 -2.564 7.893 1.00 87.12 148 LEU A N 1
ATOM 1211 C CA . LEU A 1 148 ? 6.238 -2.856 8.306 1.00 87.12 148 LEU A CA 1
ATOM 1212 C C . LEU A 1 148 ? 6.483 -2.471 9.772 1.00 87.12 148 LEU A C 1
ATOM 1214 O O . LEU A 1 148 ? 6.986 -3.282 10.549 1.00 87.12 148 LEU A O 1
ATOM 1218 N N . LEU A 1 149 ? 6.054 -1.271 10.168 1.00 84.25 149 LEU A N 1
ATOM 1219 C CA . LEU A 1 149 ? 6.220 -0.736 11.519 1.00 84.25 149 LEU A CA 1
ATOM 1220 C C . LEU A 1 149 ? 5.583 -1.641 12.586 1.00 84.25 149 LEU A C 1
ATOM 1222 O O . LEU A 1 149 ? 6.194 -1.924 13.618 1.00 84.25 149 LEU A O 1
ATOM 1226 N N . TYR A 1 150 ? 4.369 -2.130 12.329 1.00 84.44 150 TYR A N 1
ATOM 1227 C CA . TYR A 1 150 ? 3.613 -2.985 13.247 1.00 84.44 150 TYR A CA 1
ATOM 1228 C C . TYR A 1 150 ? 3.895 -4.490 13.078 1.00 84.44 150 TYR A C 1
ATOM 1230 O O . TYR A 1 150 ? 3.229 -5.303 13.723 1.00 84.44 150 TYR A O 1
ATOM 1238 N N . GLY A 1 151 ? 4.866 -4.882 12.243 1.00 85.31 151 GLY A N 1
ATOM 1239 C CA . GLY A 1 151 ? 5.205 -6.291 12.003 1.00 85.31 151 GLY A CA 1
ATOM 1240 C C . GLY A 1 151 ? 4.121 -7.072 11.246 1.00 85.31 151 GLY A C 1
ATOM 1241 O O . GLY A 1 151 ? 3.975 -8.282 11.426 1.00 85.31 151 GLY A O 1
ATOM 1242 N N . GLY A 1 152 ? 3.320 -6.374 10.444 1.00 89.69 152 GLY A N 1
ATOM 1243 C CA . GLY A 1 152 ? 2.376 -6.943 9.491 1.00 89.69 152 GLY A CA 1
ATOM 1244 C C . GLY A 1 152 ? 3.062 -7.549 8.257 1.00 89.69 152 GLY A C 1
ATOM 1245 O O . GLY A 1 152 ? 4.291 -7.637 8.185 1.00 89.69 152 GLY A O 1
ATOM 1246 N N . PRO A 1 153 ? 2.279 -8.009 7.265 1.00 92.12 153 PRO A N 1
ATOM 1247 C CA . PRO A 1 153 ? 2.826 -8.610 6.058 1.00 92.12 153 PRO A CA 1
ATOM 1248 C C . PRO A 1 153 ? 3.632 -7.600 5.230 1.00 92.12 153 PRO A C 1
ATOM 1250 O O . PRO A 1 153 ? 3.250 -6.437 5.075 1.00 92.12 153 PRO A O 1
ATOM 1253 N N . VAL A 1 154 ? 4.741 -8.076 4.667 1.00 89.81 154 VAL A N 1
ATOM 1254 C CA . VAL A 1 154 ? 5.591 -7.322 3.738 1.00 89.81 154 VAL A CA 1
ATOM 1255 C C . VAL A 1 154 ? 4.950 -7.256 2.340 1.00 89.81 154 VAL A C 1
ATOM 1257 O O . VAL A 1 154 ? 4.283 -8.212 1.928 1.00 89.81 154 VAL A O 1
ATOM 1260 N N . PRO A 1 155 ? 5.159 -6.174 1.568 1.00 90.50 155 PRO A N 1
ATOM 1261 C CA . PRO A 1 155 ? 4.537 -5.986 0.258 1.00 90.50 155 PRO A CA 1
ATOM 1262 C C . PRO A 1 155 ? 5.243 -6.807 -0.842 1.00 90.50 155 PRO A C 1
ATOM 1264 O O . PRO A 1 155 ? 5.810 -6.265 -1.788 1.00 90.50 155 PRO A O 1
ATOM 1267 N N . CYS A 1 156 ? 5.188 -8.142 -0.755 1.00 91.81 156 CYS A N 1
ATOM 1268 C CA . CYS A 1 156 ? 5.845 -9.078 -1.686 1.00 91.81 156 CYS A CA 1
ATOM 1269 C C . CYS A 1 156 ? 5.397 -8.957 -3.154 1.00 91.81 156 CYS A C 1
ATOM 1271 O O . CYS A 1 156 ? 5.953 -9.624 -4.024 1.00 91.81 156 CYS A O 1
ATOM 1273 N N . PHE A 1 157 ? 4.352 -8.178 -3.435 1.00 92.62 157 PHE A N 1
ATOM 1274 C CA . PHE A 1 157 ? 3.859 -7.951 -4.788 1.00 92.62 157 PHE A CA 1
ATOM 1275 C C . PHE A 1 157 ? 4.680 -6.903 -5.556 1.00 92.62 157 PHE A C 1
ATOM 1277 O O . PHE A 1 157 ? 4.619 -6.903 -6.788 1.00 92.62 157 PHE A O 1
ATOM 1284 N N . LEU A 1 158 ? 5.429 -6.038 -4.858 1.00 88.62 158 LEU A N 1
ATOM 1285 C CA . LEU A 1 158 ? 6.254 -4.990 -5.462 1.00 88.62 158 LEU A CA 1
ATOM 1286 C C . LEU A 1 158 ? 7.468 -5.581 -6.182 1.00 88.62 158 LEU A C 1
A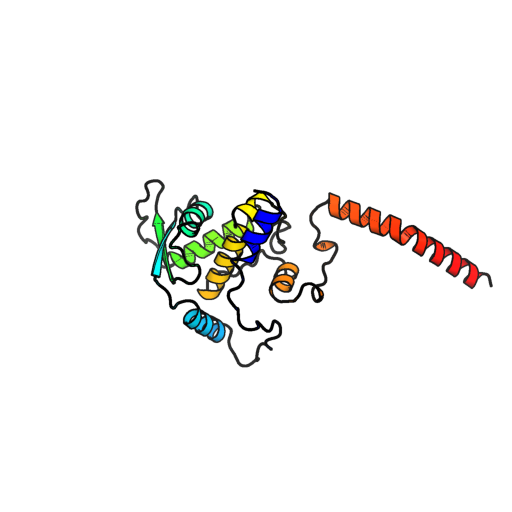TOM 1288 O O . LEU A 1 158 ? 8.024 -6.599 -5.772 1.00 88.62 158 LEU A O 1
ATOM 1292 N N . SER A 1 159 ? 7.890 -4.928 -7.262 1.00 85.50 159 SER A N 1
ATOM 1293 C CA . SER A 1 159 ? 9.111 -5.302 -7.968 1.00 85.50 159 SER A CA 1
ATOM 1294 C C . SER A 1 159 ? 10.364 -4.921 -7.171 1.00 85.50 159 SER A C 1
ATOM 1296 O O . SER A 1 159 ? 10.362 -3.905 -6.472 1.00 85.50 159 SER A O 1
ATOM 1298 N N . PRO A 1 160 ? 11.469 -5.675 -7.325 1.00 83.00 160 PRO A N 1
ATOM 1299 C CA . PRO A 1 160 ? 12.768 -5.261 -6.801 1.00 83.00 160 PRO A CA 1
ATOM 1300 C C . PRO A 1 160 ? 13.174 -3.864 -7.282 1.00 83.00 160 PRO A C 1
ATOM 1302 O O . PRO A 1 160 ? 13.669 -3.079 -6.488 1.00 83.00 160 PRO A O 1
ATOM 1305 N N . LEU A 1 161 ? 12.873 -3.527 -8.542 1.00 79.50 161 LEU A N 1
ATOM 1306 C CA . LEU A 1 161 ? 13.146 -2.206 -9.109 1.00 79.50 161 LEU A CA 1
ATOM 1307 C C . LEU A 1 161 ? 12.408 -1.090 -8.358 1.00 79.50 161 LEU A C 1
ATOM 1309 O O . LEU A 1 161 ? 12.995 -0.056 -8.069 1.00 79.50 161 LEU A O 1
ATOM 1313 N N . LEU A 1 162 ? 11.130 -1.293 -8.018 1.00 82.81 162 LEU A N 1
ATOM 1314 C CA . LEU A 1 162 ? 10.376 -0.308 -7.244 1.00 82.81 162 LEU A CA 1
ATOM 1315 C C . LEU A 1 162 ? 10.963 -0.139 -5.845 1.00 82.81 162 LEU A C 1
ATOM 1317 O O . LEU A 1 162 ? 11.072 0.980 -5.367 1.00 82.81 162 LEU A O 1
ATOM 1321 N N . LEU A 1 163 ? 11.348 -1.241 -5.198 1.00 80.19 163 LEU A N 1
ATOM 1322 C CA . LEU A 1 163 ? 11.995 -1.189 -3.888 1.00 80.19 163 LEU A CA 1
ATOM 1323 C C . LEU A 1 163 ? 13.334 -0.444 -3.959 1.00 80.19 163 LEU A C 1
ATOM 1325 O O . LEU A 1 163 ? 13.607 0.378 -3.093 1.00 80.19 163 LEU A O 1
ATOM 1329 N N . GLU A 1 164 ? 14.128 -0.669 -5.008 1.00 75.88 164 GLU A N 1
ATOM 1330 C CA . GLU A 1 164 ? 15.353 0.094 -5.268 1.00 75.88 164 GLU A CA 1
ATOM 1331 C C . GLU A 1 164 ? 15.055 1.588 -5.453 1.00 75.88 164 GLU A C 1
ATOM 1333 O O . GLU A 1 164 ? 15.703 2.395 -4.800 1.00 75.88 164 GLU A O 1
ATOM 1338 N N . CYS A 1 165 ? 14.032 1.969 -6.230 1.00 76.75 165 CYS A N 1
ATOM 1339 C CA . CYS A 1 165 ? 13.607 3.371 -6.379 1.00 76.75 165 CYS A CA 1
ATOM 1340 C C . CYS A 1 165 ? 13.146 4.038 -5.077 1.00 76.75 165 CYS A C 1
ATOM 1342 O O . CYS A 1 165 ? 13.173 5.260 -4.988 1.00 76.75 165 CYS A O 1
ATOM 1344 N N . LEU A 1 166 ? 12.658 3.269 -4.101 1.00 76.88 166 LEU A N 1
ATOM 1345 C CA . LEU A 1 166 ? 12.217 3.808 -2.811 1.00 76.88 166 LEU A CA 1
ATOM 1346 C C . LEU A 1 166 ? 13.379 4.024 -1.835 1.00 76.88 166 LEU A C 1
ATOM 1348 O O . LEU A 1 166 ? 13.229 4.777 -0.878 1.00 76.88 166 LEU A O 1
ATOM 1352 N N . ILE A 1 167 ? 14.499 3.330 -2.043 1.00 73.44 167 ILE A N 1
ATOM 1353 C CA . ILE A 1 167 ? 15.656 3.341 -1.138 1.00 73.44 167 ILE A CA 1
ATOM 1354 C C . ILE A 1 167 ? 16.791 4.191 -1.714 1.00 73.44 167 ILE A C 1
ATOM 1356 O O . ILE A 1 167 ? 17.520 4.835 -0.969 1.00 73.44 167 ILE A O 1
ATOM 1360 N N . LEU A 1 168 ? 16.961 4.170 -3.035 1.00 69.50 168 LEU A N 1
ATOM 1361 C CA . LEU A 1 168 ? 18.060 4.805 -3.747 1.00 69.50 168 LEU A CA 1
ATOM 1362 C C . LEU A 1 168 ? 17.590 6.067 -4.468 1.00 69.50 168 LEU A C 1
ATOM 1364 O O . LEU A 1 168 ? 16.449 6.165 -4.917 1.00 69.50 168 LEU A O 1
ATOM 1368 N N . GLU A 1 169 ? 18.516 7.002 -4.663 1.00 63.69 169 GLU A N 1
ATOM 1369 C CA . GLU A 1 169 ? 18.285 8.144 -5.546 1.00 63.69 169 GLU A CA 1
ATOM 1370 C C . GLU A 1 169 ? 18.017 7.676 -6.992 1.00 63.69 169 GLU A C 1
ATOM 1372 O O . GLU A 1 169 ? 18.616 6.687 -7.435 1.00 63.69 169 GLU A O 1
ATOM 1377 N N . PRO A 1 170 ? 17.182 8.394 -7.771 1.00 60.25 170 PRO A N 1
ATOM 1378 C CA . PRO A 1 170 ? 16.785 7.978 -9.120 1.00 60.25 170 PRO A CA 1
ATOM 1379 C C . PRO A 1 170 ? 17.954 7.699 -10.075 1.00 60.25 170 PRO A C 1
ATOM 1381 O O . PRO A 1 170 ? 17.858 6.842 -10.950 1.00 60.25 170 PRO A O 1
ATOM 1384 N N . GLU A 1 171 ? 19.073 8.403 -9.905 1.00 66.94 171 GLU A N 1
ATOM 1385 C CA . GLU A 1 171 ? 20.288 8.255 -10.717 1.00 66.94 171 GLU A CA 1
ATOM 1386 C C . GLU A 1 171 ? 21.025 6.931 -10.472 1.00 66.94 171 GLU A C 1
ATOM 1388 O O . GLU A 1 171 ? 21.794 6.477 -11.322 1.00 66.94 171 GLU A O 1
ATOM 1393 N N . ASN A 1 172 ? 20.770 6.299 -9.325 1.00 67.50 172 ASN A N 1
ATOM 1394 C CA . ASN A 1 172 ? 21.419 5.071 -8.880 1.00 67.50 172 ASN A CA 1
ATOM 1395 C C . ASN A 1 172 ? 20.592 3.814 -9.188 1.00 67.50 172 ASN A C 1
ATOM 1397 O O . ASN A 1 172 ? 21.019 2.703 -8.865 1.00 67.50 172 ASN A O 1
ATOM 1401 N N . VAL A 1 173 ? 19.438 3.964 -9.845 1.00 70.81 173 VAL A N 1
ATOM 1402 C CA . VAL A 1 173 ? 18.552 2.856 -10.208 1.00 70.81 173 VAL A CA 1
ATOM 1403 C C . VAL A 1 173 ? 18.602 2.601 -11.710 1.00 70.81 173 VAL A C 1
ATOM 1405 O O . VAL A 1 173 ? 18.442 3.504 -12.528 1.00 70.81 173 VAL A O 1
ATOM 1408 N N . THR A 1 174 ? 18.808 1.341 -12.102 1.00 70.62 174 THR A N 1
ATOM 1409 C CA . THR A 1 174 ? 18.867 0.952 -13.520 1.00 70.62 174 THR A CA 1
ATOM 1410 C C . THR A 1 174 ? 17.669 0.084 -13.891 1.00 70.62 174 THR A C 1
ATOM 1412 O O . THR A 1 174 ? 17.658 -1.119 -13.642 1.00 70.62 174 THR A O 1
ATOM 1415 N N . GLY A 1 175 ? 16.667 0.685 -14.536 1.00 68.38 175 GLY A N 1
ATOM 1416 C CA . GLY A 1 175 ? 15.531 -0.047 -15.100 1.00 68.38 175 GLY A CA 1
ATOM 1417 C C . GLY A 1 175 ? 15.908 -0.856 -16.346 1.00 68.38 175 GLY A C 1
ATOM 1418 O O . GLY A 1 175 ? 16.786 -0.471 -17.123 1.00 68.38 175 GLY A O 1
ATOM 1419 N N . SER A 1 176 ? 15.225 -1.978 -16.568 1.00 72.50 176 SER A N 1
ATOM 1420 C CA . SER A 1 176 ? 15.381 -2.795 -17.772 1.00 72.50 176 SER A CA 1
ATOM 1421 C C . SER A 1 176 ? 14.129 -2.751 -18.650 1.00 72.50 176 SER A C 1
ATOM 1423 O O . SER A 1 176 ? 13.035 -2.415 -18.204 1.00 72.50 176 SER A O 1
ATOM 1425 N N . ARG A 1 177 ? 14.252 -3.185 -19.913 1.00 70.62 177 ARG A N 1
ATOM 1426 C CA . ARG A 1 177 ? 13.089 -3.374 -20.803 1.00 70.62 177 ARG A CA 1
ATOM 1427 C C . ARG A 1 177 ? 12.017 -4.279 -20.179 1.00 70.62 177 ARG A C 1
ATOM 1429 O O . ARG A 1 177 ? 10.839 -4.093 -20.451 1.00 70.62 177 ARG A O 1
ATOM 1436 N N . GLY A 1 178 ? 12.421 -5.270 -19.379 1.00 72.12 178 GLY A N 1
ATOM 1437 C CA . GLY A 1 178 ? 11.501 -6.212 -18.734 1.00 72.12 178 GLY A CA 1
ATOM 1438 C C . GLY A 1 178 ? 10.644 -5.592 -17.631 1.00 72.12 178 GLY A C 1
ATOM 1439 O O . GLY A 1 178 ? 9.720 -6.248 -17.160 1.00 72.12 178 GLY A O 1
ATOM 1440 N N . ASP A 1 179 ? 10.944 -4.354 -17.246 1.00 73.69 179 ASP A N 1
ATOM 1441 C CA . ASP A 1 179 ? 10.216 -3.599 -16.233 1.00 73.69 179 ASP A CA 1
ATOM 1442 C C . ASP A 1 179 ? 9.217 -2.615 -16.868 1.00 73.69 179 ASP A C 1
ATOM 1444 O O . ASP A 1 179 ? 8.535 -1.884 -16.168 1.00 73.69 179 ASP A O 1
ATOM 1448 N N . ILE A 1 180 ? 9.093 -2.604 -18.198 1.00 74.25 180 ILE A N 1
ATOM 1449 C CA . ILE A 1 180 ? 8.112 -1.785 -18.914 1.00 74.25 180 ILE A CA 1
ATOM 1450 C C . ILE A 1 180 ? 6.948 -2.684 -19.306 1.00 74.25 180 ILE A C 1
ATOM 1452 O O . ILE A 1 180 ? 7.114 -3.624 -20.087 1.00 74.25 180 ILE A O 1
ATOM 1456 N N . TYR A 1 181 ? 5.772 -2.402 -18.752 1.00 73.62 181 TYR A N 1
ATOM 1457 C CA . TYR A 1 181 ? 4.580 -3.230 -18.948 1.00 73.62 181 TYR A CA 1
ATOM 1458 C C . TYR A 1 181 ? 3.602 -2.663 -19.975 1.00 73.62 181 TYR A C 1
ATOM 1460 O O . TYR A 1 181 ? 2.774 -3.406 -20.502 1.00 73.62 181 TYR A O 1
ATOM 1468 N N . ASP A 1 182 ? 3.726 -1.380 -20.299 1.00 73.06 182 ASP A N 1
ATOM 1469 C CA . ASP A 1 182 ? 2.928 -0.736 -21.330 1.00 73.06 182 ASP A CA 1
ATOM 1470 C C . ASP A 1 182 ? 3.450 -1.103 -22.729 1.00 73.06 182 ASP A C 1
ATOM 1472 O O . ASP A 1 182 ? 4.616 -0.884 -23.081 1.00 73.06 182 ASP A O 1
ATOM 1476 N N . SER A 1 183 ? 2.569 -1.696 -23.534 1.00 73.56 183 SER A N 1
ATOM 1477 C CA . SER A 1 183 ? 2.887 -2.165 -24.880 1.00 73.56 183 SER A CA 1
ATOM 1478 C C . SER A 1 183 ? 3.213 -1.038 -25.853 1.00 73.56 183 SER A C 1
ATOM 1480 O O . SER A 1 183 ? 4.056 -1.232 -26.730 1.00 73.56 183 SER A O 1
ATOM 1482 N N . ASP A 1 184 ? 2.578 0.120 -25.698 1.00 72.38 184 ASP A N 1
ATOM 1483 C CA . ASP A 1 184 ? 2.783 1.277 -26.563 1.00 72.38 184 ASP A CA 1
ATOM 1484 C C . ASP A 1 184 ? 4.147 1.900 -26.254 1.00 72.38 184 ASP A C 1
ATOM 1486 O O . ASP A 1 184 ? 4.911 2.205 -27.171 1.00 72.38 184 ASP A O 1
ATOM 1490 N N . TRP A 1 185 ? 4.527 1.979 -24.973 1.00 71.25 185 TRP A N 1
ATOM 1491 C CA . TRP A 1 185 ? 5.876 2.387 -24.567 1.00 71.25 185 TRP A CA 1
ATOM 1492 C C . TRP A 1 185 ? 6.949 1.395 -25.018 1.00 71.25 185 TRP A C 1
ATOM 1494 O O . TRP A 1 185 ? 8.005 1.811 -25.501 1.00 71.25 185 TRP A O 1
ATOM 1504 N N . LEU A 1 186 ? 6.692 0.088 -24.921 1.00 73.88 186 LEU A N 1
ATOM 1505 C CA . LEU A 1 186 ? 7.602 -0.935 -25.444 1.00 73.88 186 LEU A CA 1
ATOM 1506 C C . LEU A 1 186 ? 7.789 -0.811 -26.958 1.00 73.88 186 LEU A C 1
ATOM 1508 O O . LEU A 1 186 ? 8.918 -0.949 -27.437 1.00 73.88 186 LEU A O 1
ATOM 1512 N N . GLN A 1 187 ? 6.708 -0.536 -27.692 1.00 73.94 187 GLN A N 1
ATOM 1513 C CA . GLN A 1 187 ? 6.742 -0.310 -29.131 1.00 73.94 187 GLN A CA 1
ATOM 1514 C C . GLN A 1 187 ? 7.492 0.981 -29.471 1.00 73.94 187 GLN A C 1
ATOM 1516 O O . GLN A 1 187 ? 8.352 0.965 -30.347 1.00 73.94 187 GLN A O 1
ATOM 1521 N N . LEU A 1 188 ? 7.236 2.079 -28.758 1.00 72.25 188 LEU A N 1
ATOM 1522 C CA . LEU A 1 188 ? 7.962 3.338 -28.926 1.00 72.25 188 LEU A CA 1
ATOM 1523 C C . LEU A 1 188 ? 9.453 3.172 -28.635 1.00 72.25 188 LEU A C 1
ATOM 1525 O O . LEU A 1 188 ? 10.277 3.715 -29.364 1.00 72.25 188 LEU A O 1
ATOM 1529 N N . LEU A 1 189 ? 9.824 2.397 -27.616 1.00 68.56 189 LEU A N 1
ATOM 1530 C CA . LEU A 1 189 ? 11.217 2.061 -27.336 1.00 68.56 189 LEU A CA 1
ATOM 1531 C C . LEU A 1 189 ? 11.826 1.193 -28.426 1.00 68.56 189 LEU A C 1
ATOM 1533 O O . LEU A 1 189 ? 12.969 1.431 -28.811 1.00 68.56 189 LEU A O 1
ATOM 1537 N N . ASP A 1 190 ? 11.092 0.218 -28.955 1.00 73.44 190 ASP A N 1
ATOM 1538 C CA . ASP A 1 190 ? 11.548 -0.571 -30.098 1.00 73.44 190 ASP A CA 1
ATOM 1539 C C . ASP A 1 190 ? 11.745 0.311 -31.325 1.00 73.44 190 ASP A C 1
ATOM 1541 O O . ASP A 1 190 ? 12.768 0.204 -31.995 1.00 73.44 190 ASP A O 1
ATOM 1545 N N . GLU A 1 191 ? 10.826 1.229 -31.600 1.00 70.06 191 GLU A N 1
ATOM 1546 C CA . GLU A 1 191 ? 10.921 2.176 -32.703 1.00 70.06 191 GLU A CA 1
ATOM 1547 C C . GLU A 1 191 ? 12.057 3.175 -32.495 1.00 70.06 191 GLU A C 1
ATOM 1549 O O . GLU A 1 191 ? 12.814 3.424 -33.428 1.00 70.06 191 GLU A O 1
ATOM 1554 N N . ALA A 1 192 ? 12.234 3.709 -31.288 1.00 60.41 192 ALA A N 1
ATOM 1555 C CA . ALA A 1 192 ? 13.293 4.649 -30.951 1.00 60.41 192 ALA A CA 1
ATOM 1556 C C . ALA A 1 192 ? 14.660 3.968 -30.998 1.00 60.41 192 ALA A C 1
ATOM 1558 O O . ALA A 1 192 ? 15.541 4.449 -31.699 1.00 60.41 192 ALA A O 1
ATOM 1559 N N . THR A 1 193 ? 14.843 2.815 -30.353 1.00 60.38 193 THR A N 1
ATOM 1560 C CA . THR A 1 193 ? 16.099 2.048 -30.426 1.00 60.38 193 THR A CA 1
ATOM 1561 C C . THR A 1 193 ? 16.388 1.612 -31.856 1.00 60.38 193 THR A C 1
ATOM 1563 O O . THR A 1 193 ? 17.509 1.769 -32.333 1.00 60.38 193 THR A O 1
ATOM 1566 N N . THR A 1 194 ? 15.377 1.164 -32.599 1.00 62.22 194 THR A N 1
ATOM 1567 C CA . THR A 1 194 ? 15.520 0.782 -34.003 1.00 62.22 194 THR A CA 1
ATOM 1568 C C . THR A 1 194 ? 15.848 1.987 -34.887 1.00 62.22 194 THR A C 1
ATOM 1570 O O . THR A 1 194 ? 16.724 1.879 -35.737 1.00 62.22 194 THR A O 1
ATOM 1573 N N . ASN A 1 195 ? 15.209 3.144 -34.713 1.00 55.34 195 ASN A N 1
ATOM 1574 C CA . ASN A 1 195 ? 15.395 4.317 -35.574 1.00 55.34 195 ASN A CA 1
ATOM 1575 C C . ASN A 1 195 ? 16.609 5.177 -35.186 1.00 55.34 195 ASN A C 1
ATOM 1577 O O . ASN A 1 195 ? 17.297 5.650 -36.089 1.00 55.34 195 ASN A O 1
ATOM 1581 N N . PHE A 1 196 ? 16.948 5.309 -33.899 1.00 50.97 196 PHE A N 1
ATOM 1582 C CA . PHE A 1 196 ? 18.183 5.963 -33.444 1.00 50.97 196 PHE A CA 1
ATOM 1583 C C . PHE A 1 196 ? 19.424 5.096 -33.669 1.00 50.97 196 PHE A C 1
ATOM 1585 O O . PHE A 1 196 ? 20.460 5.638 -34.041 1.00 50.97 196 PHE A O 1
ATOM 1592 N N . MET A 1 197 ? 19.359 3.767 -33.503 1.00 48.06 197 MET A N 1
ATOM 1593 C CA . MET A 1 197 ? 20.534 2.899 -33.708 1.00 48.06 197 MET A CA 1
ATOM 1594 C C . MET A 1 197 ? 20.719 2.447 -35.160 1.00 48.06 197 MET A C 1
ATOM 1596 O O . MET A 1 197 ? 21.813 2.010 -35.508 1.00 48.06 197 MET A O 1
ATOM 1600 N N . LYS A 1 198 ? 19.714 2.561 -36.044 1.00 47.00 198 LYS A N 1
ATOM 1601 C CA . LYS A 1 198 ? 19.852 2.270 -37.491 1.00 47.00 198 LYS A CA 1
ATOM 1602 C C . LYS A 1 198 ? 21.013 3.038 -38.153 1.00 47.00 198 LYS A C 1
ATOM 1604 O O . LYS A 1 198 ? 21.823 2.379 -38.805 1.00 47.00 198 LYS A O 1
ATOM 1609 N N . PRO A 1 199 ? 21.157 4.371 -37.983 1.00 51.19 199 PRO A N 1
ATOM 1610 C CA . PRO A 1 199 ? 22.301 5.117 -38.509 1.00 51.19 199 PRO A CA 1
ATOM 1611 C C . PRO A 1 199 ? 23.639 4.629 -37.940 1.00 51.19 199 PRO A C 1
ATOM 1613 O O . PRO A 1 199 ? 24.576 4.409 -38.702 1.00 51.19 199 PRO A O 1
ATOM 1616 N N . PHE A 1 200 ? 23.728 4.386 -36.627 1.00 47.16 200 PHE A N 1
ATOM 1617 C CA . PHE A 1 200 ? 24.963 3.910 -35.988 1.00 47.16 200 PHE A CA 1
ATOM 1618 C C . PHE A 1 200 ? 25.342 2.495 -36.426 1.00 47.16 200 PHE A C 1
ATOM 1620 O O . PHE A 1 200 ? 26.508 2.223 -36.699 1.00 47.16 200 PHE A O 1
ATOM 1627 N N . ARG A 1 201 ? 24.361 1.601 -36.572 1.00 45.28 201 ARG A N 1
ATOM 1628 C CA . ARG A 1 201 ? 24.557 0.239 -37.077 1.00 45.28 201 ARG A CA 1
ATOM 1629 C C . ARG A 1 201 ? 24.954 0.247 -38.554 1.00 45.28 201 ARG A C 1
ATOM 1631 O O . ARG A 1 201 ? 25.793 -0.553 -38.949 1.00 45.28 201 ARG A O 1
ATOM 1638 N N . PHE A 1 202 ? 24.420 1.173 -39.352 1.00 44.47 202 PHE A N 1
ATOM 1639 C CA . PHE A 1 202 ? 24.834 1.381 -40.741 1.00 44.47 202 PHE A CA 1
ATOM 1640 C C . PHE A 1 202 ? 26.271 1.912 -40.834 1.00 44.47 202 PHE A C 1
ATOM 1642 O O . PHE A 1 202 ? 27.070 1.353 -41.578 1.00 44.47 202 PHE A O 1
ATOM 1649 N N . ILE A 1 203 ? 26.638 2.915 -40.028 1.00 49.75 203 ILE A N 1
ATOM 1650 C CA . ILE A 1 203 ? 28.012 3.439 -39.952 1.00 49.75 203 ILE A CA 1
ATOM 1651 C C . ILE A 1 203 ? 28.983 2.348 -39.485 1.00 49.75 203 ILE A C 1
ATOM 1653 O O . ILE A 1 203 ? 30.033 2.179 -40.096 1.00 49.75 203 ILE A O 1
ATOM 1657 N N . TYR A 1 204 ? 28.626 1.563 -38.465 1.00 40.84 204 TYR A N 1
ATOM 1658 C CA . TYR A 1 204 ? 29.444 0.455 -37.969 1.00 40.84 204 TYR A CA 1
ATOM 1659 C C . TYR A 1 204 ? 29.652 -0.634 -39.030 1.00 40.84 204 TYR A C 1
ATOM 1661 O O . TYR A 1 204 ? 30.777 -1.084 -39.226 1.00 40.84 204 TYR A O 1
ATOM 1669 N N . ILE A 1 205 ? 28.599 -1.023 -39.760 1.00 46.28 205 ILE A N 1
ATOM 1670 C CA . ILE A 1 205 ? 28.698 -2.000 -40.856 1.00 46.28 205 ILE A CA 1
ATOM 1671 C C . ILE A 1 205 ? 29.566 -1.451 -41.994 1.00 46.28 205 ILE A C 1
ATOM 1673 O O . ILE A 1 205 ? 30.460 -2.149 -42.458 1.00 46.28 205 ILE A O 1
ATOM 1677 N N . VAL A 1 206 ? 29.362 -0.197 -42.413 1.00 46.16 206 VAL A N 1
ATOM 1678 C CA . VAL A 1 206 ? 30.176 0.439 -43.462 1.00 46.16 206 VAL A CA 1
ATOM 1679 C C . VAL A 1 206 ? 31.645 0.524 -43.038 1.00 46.16 206 VAL A C 1
ATOM 1681 O O . VAL A 1 206 ? 32.525 0.188 -43.827 1.00 46.16 206 VAL A O 1
ATOM 1684 N N . HIS A 1 207 ? 31.922 0.899 -41.788 1.00 36.16 207 HIS A N 1
ATOM 1685 C CA . HIS A 1 207 ? 33.281 0.968 -41.256 1.00 36.16 207 HIS A CA 1
ATOM 1686 C C . HIS A 1 207 ? 33.933 -0.423 -41.192 1.00 36.16 207 HIS A C 1
ATOM 1688 O O . HIS A 1 207 ? 35.045 -0.598 -41.682 1.00 36.16 207 HIS A O 1
ATOM 1694 N N . ALA A 1 208 ? 33.218 -1.439 -40.696 1.00 37.09 208 ALA A N 1
ATOM 1695 C CA . ALA A 1 208 ? 33.698 -2.820 -40.652 1.00 37.09 208 ALA A CA 1
ATOM 1696 C C . ALA A 1 208 ? 33.965 -3.403 -42.054 1.00 37.09 208 ALA A C 1
ATOM 1698 O O . ALA A 1 208 ? 34.964 -4.094 -42.250 1.00 37.09 208 ALA A O 1
ATOM 1699 N N . GLN A 1 209 ? 33.129 -3.093 -43.053 1.00 41.06 209 GLN A N 1
ATOM 1700 C CA . GLN A 1 209 ? 33.340 -3.533 -44.437 1.00 41.06 209 GLN A CA 1
ATOM 1701 C C . GLN A 1 209 ? 34.567 -2.872 -45.084 1.00 41.06 209 GLN A C 1
ATOM 1703 O O . GLN A 1 209 ? 35.242 -3.510 -45.890 1.00 41.06 209 GLN A O 1
ATOM 1708 N N . ILE A 1 210 ? 34.853 -1.608 -44.751 1.00 47.88 210 ILE A N 1
ATOM 1709 C CA . ILE A 1 210 ? 36.032 -0.886 -45.248 1.00 47.88 210 ILE A CA 1
ATOM 1710 C C . ILE A 1 210 ? 37.305 -1.473 -44.632 1.00 47.88 210 ILE A C 1
ATOM 1712 O O . ILE A 1 210 ? 38.241 -1.758 -45.368 1.00 47.88 210 ILE A O 1
ATOM 1716 N N . THR A 1 211 ? 37.319 -1.736 -43.322 1.00 38.22 211 THR A N 1
ATOM 1717 C CA . THR A 1 211 ? 38.488 -2.297 -42.618 1.00 38.22 211 THR A CA 1
ATOM 1718 C C . THR A 1 211 ? 38.824 -3.734 -43.036 1.00 38.22 211 THR A C 1
ATOM 1720 O O . THR A 1 211 ? 39.976 -4.136 -42.959 1.00 38.22 211 THR A O 1
ATOM 1723 N N . ILE A 1 212 ? 37.844 -4.524 -43.487 1.00 47.53 212 ILE A N 1
ATOM 1724 C CA . ILE A 1 212 ? 38.079 -5.899 -43.970 1.00 47.53 212 ILE A CA 1
ATOM 1725 C C . ILE A 1 212 ? 38.621 -5.923 -45.413 1.00 47.53 212 ILE A C 1
ATOM 1727 O O . ILE A 1 212 ? 39.242 -6.904 -45.816 1.00 47.53 212 ILE A O 1
ATOM 1731 N N . ASN A 1 213 ? 38.404 -4.860 -46.195 1.00 46.91 213 ASN A N 1
ATOM 1732 C CA . ASN A 1 213 ? 38.816 -4.771 -47.602 1.00 46.91 213 ASN A CA 1
ATOM 1733 C C . ASN A 1 213 ? 40.006 -3.819 -47.848 1.00 46.91 213 ASN A C 1
ATOM 1735 O O . ASN A 1 213 ? 40.350 -3.575 -49.006 1.00 46.91 213 ASN A O 1
ATOM 1739 N N . SER A 1 214 ? 40.610 -3.281 -46.786 1.00 45.75 214 SER A N 1
ATOM 1740 C CA . SER A 1 214 ? 41.853 -2.493 -46.795 1.00 45.75 214 SER A CA 1
ATOM 1741 C C . SER A 1 214 ? 43.015 -3.313 -46.257 1.00 45.75 214 SER A C 1
ATOM 1743 O O . SER A 1 214 ? 44.092 -3.295 -46.889 1.00 45.75 214 SER A O 1
#

Sequence (214 aa):
MSEEEQEEFYNDNYEEEVEDFDPYIRLDSERSIEDILSEMRDIFINSGYITLCINRSFVWRSALEQFRQENFSPADGFEVIFVDDDGKEEGAIDAGGPKREYFQLMMDHLANCSLFEGPPGRKLLSYDVQANRRNEYFYAGMVIGQSLLYGGPVPCFLSPLLLECLILEPENVTGSRGDIYDSDWLQLLDEATTNFMKPFRFIYIVHAQITINS

pLDDT: mean 73.96, std 18.73, range [36.16, 97.31]

InterPro domains:
  IPR035983 HECT, E3 ligase catalytic domain [SSF56204] (40-185)

Foldseek 3Di:
DDPVVVVVVVPVPPPPPPDPPPLPPPPPVPDDLVNVLVVVLVVLAPDEEEEQEAELVCLLVSNLVVCPDPPDDLSYHYAYFYAHPVSHTPDDPDPQGRVQVSLVSLLVDVLPDQQWDDDFQDTDGDDDPVCVVSCVVVVNVSSQVVCSSVVHDHNSRHRPQRVCVVSDPPVPGDDDLNSDPDPVVNVVCVVCCCVVCVVVVVVVVVVVVVVVVD

Organism: NCBI:txid2493646

Radius of gyration: 23.5 Å; chains: 1; bounding box: 67×43×68 Å